Protein AF-U4KRR5-F1 (afdb_monomer)

pLDDT: mean 93.02, std 8.16, range [47.75, 98.75]

Nearest PDB structures (foldseek):
  8r98-assembly1_A  TM=3.534E-01  e=2.362E+00  Subtercola sp.
  8cu6-assembly1_A  TM=3.033E-01  e=6.899E+00  Homo sapiens

Mean predicted aligned error: 4.05 Å

Foldseek 3Di:
DDPLLVLLVLLQLLVVLLVLLVCLQVVLQVQFPPRDLQQFASLQSCAPPGSSNVVSVVSLLSSLVSLLSNLVSLQVVCVPPPQPLLNVLSPLLNVLSVLVSVQCVVQRHHHTPDQPDDPSSVSNVVSVVSSLVSLLVSLVSNLVRCVVPVVSVVLNVLSVLLVVQLVQLVVCCVPPDSSRNSVSVCSNVSSSSVSSSVSSNVSNCVSPVVVVVD

Solvent-accessible surface area (backbone atoms only — not comparable to full-atom values): 10133 Å² total; per-residue (Å²): 131,57,75,53,45,53,47,9,60,48,9,44,29,10,50,53,14,40,52,27,45,49,45,20,55,52,56,10,45,76,46,24,91,89,60,46,64,40,44,40,56,73,66,32,34,48,4,72,68,31,79,10,19,77,65,14,43,55,26,44,52,52,17,39,54,27,37,52,51,16,35,52,41,50,46,63,61,38,69,78,48,86,55,62,43,42,35,50,14,52,45,41,42,34,52,27,51,50,49,47,49,52,39,47,71,77,19,38,32,52,40,63,95,47,58,74,88,46,73,39,12,42,48,29,51,51,44,48,53,52,36,52,51,36,43,53,54,14,33,54,35,27,33,58,28,15,73,78,34,74,91,34,42,67,61,18,54,51,30,52,52,29,52,52,34,30,49,49,9,60,53,36,52,74,76,47,61,66,73,43,28,11,50,29,43,42,40,25,55,49,30,55,46,49,48,48,19,50,55,11,48,51,41,23,41,59,40,41,59,57,55,75,76,107

Organism: Alteracholeplasma palmae (strain ATCC 49389 / J233) (NCBI:txid1318466)

Secondary structure (DSSP, 8-state):
--HHHHHHHHTTHHHHHHHHHHHHHHHHHHTSTT--TTTS-SGGGGSTT-TTHHHHHHHHHHHHHHHHHHHHHHHHHHTT-S-HHHHHHHHHHHHHHHHHHHHHHHS--SBTTB-SSSHHHHHHHHHHHHHHHHHHHHHHHHHHHHHH-GGGHHHHHHHHHHHHHHHHHHHHHHHS-GGGHHHHHHHHHHHHHHHHHHHHHHHHIIIIIHHHT-

Structure (mmCIF, N/CA/C/O backbone):
data_AF-U4KRR5-F1
#
_entry.id   AF-U4KRR5-F1
#
loop_
_atom_site.group_PDB
_atom_site.id
_atom_site.type_symbol
_atom_site.label_atom_id
_atom_site.label_alt_id
_atom_site.label_comp_id
_atom_site.label_asym_id
_atom_site.label_entity_id
_atom_site.label_seq_id
_atom_site.pdbx_PDB_ins_code
_atom_site.Cartn_x
_atom_site.Cartn_y
_atom_site.Cartn_z
_atom_site.occupancy
_atom_site.B_iso_or_equiv
_atom_site.auth_seq_id
_atom_site.auth_comp_id
_atom_site.auth_asym_id
_atom_site.auth_atom_id
_atom_site.pdbx_PDB_model_num
ATOM 1 N N . MET A 1 1 ? -28.072 12.210 4.356 1.00 60.09 1 MET A N 1
ATOM 2 C CA . MET A 1 1 ? -27.242 11.077 4.839 1.00 60.09 1 MET A CA 1
ATOM 3 C C . MET A 1 1 ? -26.509 11.496 6.115 1.00 60.09 1 MET A C 1
ATOM 5 O O . MET A 1 1 ? -25.985 12.600 6.140 1.00 60.09 1 MET A O 1
ATOM 9 N N . THR A 1 2 ? -26.496 10.698 7.193 1.00 81.12 2 THR A N 1
ATOM 10 C CA . THR A 1 2 ? -25.805 11.106 8.439 1.00 81.12 2 THR A CA 1
ATOM 11 C C . THR A 1 2 ? -24.283 11.132 8.241 1.00 81.12 2 THR A C 1
ATOM 13 O O . THR A 1 2 ? -23.743 10.356 7.453 1.00 81.12 2 THR A O 1
ATOM 16 N N . LYS A 1 3 ? -23.561 11.993 8.974 1.00 78.44 3 LYS A N 1
ATOM 17 C CA . LYS A 1 3 ? -22.092 12.146 8.867 1.00 78.44 3 LYS A CA 1
ATOM 18 C C . LYS A 1 3 ? -21.327 10.820 8.993 1.00 78.44 3 LYS A C 1
ATOM 20 O O . LYS A 1 3 ? -20.332 10.615 8.308 1.00 78.44 3 LYS A O 1
ATOM 25 N N . ASN A 1 4 ? -21.806 9.903 9.834 1.00 79.75 4 ASN A N 1
ATOM 26 C CA . ASN A 1 4 ? -21.202 8.576 9.976 1.00 79.75 4 ASN A CA 1
ATOM 27 C C . ASN A 1 4 ? -21.448 7.691 8.748 1.00 79.75 4 ASN A C 1
ATOM 29 O O . ASN A 1 4 ? -20.552 6.944 8.376 1.00 79.75 4 ASN A O 1
ATOM 33 N N . LYS A 1 5 ? -22.611 7.804 8.090 1.00 85.25 5 LYS A N 1
ATOM 34 C CA . LYS A 1 5 ? -22.880 7.065 6.853 1.00 85.25 5 LYS A CA 1
ATOM 35 C C . LYS A 1 5 ? -21.967 7.517 5.708 1.00 85.25 5 LYS A C 1
ATOM 37 O O . LYS A 1 5 ? -21.425 6.678 5.005 1.00 85.25 5 LYS A O 1
ATOM 42 N N . ILE A 1 6 ? -21.708 8.822 5.590 1.00 89.12 6 ILE A N 1
ATOM 43 C CA . ILE A 1 6 ? -20.725 9.363 4.629 1.00 89.12 6 ILE A CA 1
ATOM 44 C C . ILE A 1 6 ? -19.335 8.769 4.874 1.00 89.12 6 ILE A C 1
ATOM 46 O O . ILE A 1 6 ? -18.728 8.247 3.948 1.00 89.12 6 ILE A O 1
ATOM 50 N N . ILE A 1 7 ? -18.865 8.777 6.124 1.00 89.75 7 ILE A N 1
ATOM 51 C CA . ILE A 1 7 ? -17.578 8.167 6.501 1.00 89.75 7 ILE A CA 1
ATOM 52 C C . ILE A 1 7 ? -17.542 6.672 6.150 1.00 89.75 7 ILE A C 1
ATOM 54 O O . ILE A 1 7 ? -16.535 6.193 5.644 1.00 89.75 7 ILE A O 1
ATOM 58 N N . GLY A 1 8 ? -18.636 5.944 6.386 1.00 90.62 8 GLY A N 1
ATOM 59 C CA . GLY A 1 8 ? -18.747 4.531 6.033 1.00 90.62 8 GLY A CA 1
ATOM 60 C C . GLY A 1 8 ? -18.570 4.278 4.537 1.00 90.62 8 GLY A C 1
ATOM 61 O O . GLY A 1 8 ? -17.687 3.519 4.153 1.00 90.62 8 GLY A O 1
ATOM 62 N N . TYR A 1 9 ? -19.371 4.936 3.695 1.00 94.12 9 TYR A N 1
ATOM 63 C CA . TYR A 1 9 ? -19.303 4.758 2.241 1.00 94.12 9 TYR A CA 1
ATOM 64 C C . TYR A 1 9 ? -17.985 5.243 1.639 1.00 94.12 9 TYR A C 1
ATOM 66 O O . TYR A 1 9 ? -17.433 4.564 0.781 1.00 94.12 9 TYR A O 1
ATOM 74 N N . LEU A 1 10 ? -17.437 6.366 2.115 1.00 95.75 10 LEU A N 1
ATOM 75 C CA . LEU A 1 10 ? -16.127 6.832 1.656 1.00 95.75 10 LEU A CA 1
ATOM 76 C C . LEU A 1 10 ? -14.991 5.879 2.056 1.00 95.75 10 LEU A C 1
ATOM 78 O O . LEU A 1 10 ? -13.969 5.859 1.387 1.00 95.75 10 LEU A O 1
ATOM 82 N N . GLY A 1 11 ? -15.164 5.040 3.083 1.00 94.88 11 GLY A N 1
ATOM 83 C CA . GLY A 1 11 ? -14.218 3.960 3.383 1.00 94.88 11 GLY A CA 1
ATOM 84 C C . GLY A 1 11 ? -14.080 2.940 2.243 1.00 94.88 11 GLY A C 1
ATOM 85 O O . GLY A 1 11 ? -13.024 2.330 2.094 1.00 94.88 11 GLY A O 1
ATOM 86 N N . LEU A 1 12 ? -15.097 2.790 1.383 1.00 96.81 12 LEU A N 1
ATOM 87 C CA . LEU A 1 12 ? -15.037 1.893 0.224 1.00 96.81 12 LEU A CA 1
ATOM 88 C C . LEU A 1 12 ? -14.072 2.377 -0.865 1.00 96.81 12 LEU A C 1
ATOM 90 O O . LEU A 1 12 ? -13.731 1.589 -1.745 1.00 96.81 12 LEU A O 1
ATOM 94 N N . THR A 1 13 ? -13.557 3.612 -0.806 1.00 98.25 13 THR A N 1
ATOM 95 C CA . THR A 1 13 ? -12.491 4.018 -1.733 1.00 98.25 13 THR A CA 1
ATOM 96 C C . THR A 1 13 ? -11.234 3.167 -1.563 1.00 98.25 13 THR A C 1
ATOM 98 O O . THR A 1 13 ? -10.519 2.992 -2.538 1.00 98.25 13 THR A O 1
ATOM 101 N N . GLY A 1 14 ? -11.000 2.549 -0.396 1.00 97.94 14 GLY A N 1
ATOM 102 C CA . GLY A 1 14 ? -9.928 1.561 -0.220 1.00 97.94 14 GLY A CA 1
ATOM 103 C C . GLY A 1 14 ? -10.121 0.290 -1.061 1.00 97.94 14 GLY A C 1
ATOM 104 O O . GLY A 1 14 ? -9.154 -0.245 -1.595 1.00 97.94 14 GLY A O 1
ATOM 105 N N . LEU A 1 15 ? -11.367 -0.167 -1.242 1.00 98.12 15 LEU A N 1
ATOM 106 C CA . LEU A 1 15 ? -11.686 -1.288 -2.136 1.00 98.12 15 LEU A CA 1
ATOM 107 C C . LEU A 1 15 ? -11.434 -0.907 -3.597 1.00 98.12 15 LEU A C 1
ATOM 109 O O . LEU A 1 15 ? -10.780 -1.647 -4.327 1.00 98.12 15 LEU A O 1
ATOM 113 N N . PHE A 1 16 ? -11.922 0.261 -4.019 1.00 98.31 16 PHE A N 1
ATOM 114 C CA . PHE A 1 16 ? -11.694 0.731 -5.384 1.00 98.31 16 PHE A CA 1
ATOM 115 C C . PHE A 1 16 ? -10.209 0.992 -5.652 1.00 98.31 16 PHE A C 1
ATOM 117 O O . PHE A 1 16 ? -9.724 0.630 -6.718 1.00 98.31 16 PHE A O 1
ATOM 124 N N . ALA A 1 17 ? -9.461 1.526 -4.682 1.00 98.56 17 ALA A N 1
ATOM 125 C CA . ALA A 1 17 ? -8.016 1.698 -4.792 1.00 98.56 17 ALA A CA 1
ATOM 126 C C . ALA A 1 17 ? -7.321 0.371 -5.132 1.00 98.56 17 ALA A C 1
ATOM 128 O O . ALA A 1 17 ? -6.548 0.319 -6.084 1.00 98.56 17 ALA A O 1
ATOM 129 N N . PHE A 1 18 ? -7.648 -0.716 -4.426 1.00 98.56 18 PHE A N 1
ATOM 130 C CA . PHE A 1 18 ? -7.114 -2.045 -4.737 1.00 98.56 18 PHE A CA 1
ATOM 131 C C . PHE A 1 18 ? -7.445 -2.503 -6.164 1.00 98.56 18 PHE A C 1
ATOM 133 O O . PHE A 1 18 ? -6.560 -3.003 -6.851 1.00 98.56 18 PHE A O 1
ATOM 140 N N . ILE A 1 19 ? -8.681 -2.296 -6.635 1.00 98.69 19 ILE A N 1
ATOM 141 C CA . ILE A 1 19 ? -9.070 -2.642 -8.014 1.00 98.69 19 ILE A CA 1
ATOM 142 C C . ILE A 1 19 ? -8.195 -1.885 -9.020 1.00 98.69 19 ILE A C 1
ATOM 144 O O . ILE A 1 19 ? -7.674 -2.486 -9.953 1.00 98.69 19 ILE A O 1
ATOM 148 N N . PHE A 1 20 ? -7.987 -0.584 -8.815 1.00 98.62 20 PHE A N 1
ATOM 149 C CA . PHE A 1 20 ? -7.138 0.224 -9.691 1.00 98.62 20 PHE A CA 1
ATOM 150 C C . PHE A 1 20 ? -5.656 -0.157 -9.604 1.00 98.62 20 PHE A C 1
ATOM 152 O O . PHE A 1 20 ? -4.968 -0.125 -10.620 1.00 98.62 20 PHE A O 1
ATOM 159 N N . TYR A 1 21 ? -5.170 -0.592 -8.442 1.00 98.50 21 TYR A N 1
ATOM 160 C CA . TYR A 1 21 ? -3.816 -1.129 -8.312 1.00 98.50 21 TYR A CA 1
ATOM 161 C C . TYR A 1 21 ? -3.645 -2.461 -9.060 1.00 98.50 21 TYR A C 1
ATOM 163 O O . TYR A 1 21 ? -2.641 -2.675 -9.733 1.00 98.50 21 TYR A O 1
ATOM 171 N N . LEU A 1 22 ? -4.654 -3.335 -9.008 1.00 98.38 22 LEU A N 1
ATOM 172 C CA . LEU A 1 22 ? -4.670 -4.576 -9.781 1.00 98.38 22 LEU A CA 1
ATOM 173 C C . LEU A 1 22 ? -4.715 -4.296 -11.291 1.00 98.38 22 LEU A C 1
ATOM 175 O O . LEU A 1 22 ? -4.006 -4.942 -12.058 1.00 98.38 22 LEU A O 1
ATOM 179 N N . LEU A 1 23 ? -5.513 -3.312 -11.724 1.00 98.38 23 LEU A N 1
ATOM 180 C CA . LEU A 1 23 ? -5.530 -2.862 -13.119 1.00 98.38 23 LEU A CA 1
ATOM 181 C C . LEU A 1 23 ? -4.174 -2.292 -13.542 1.00 98.38 23 LEU A C 1
ATOM 183 O O . LEU A 1 23 ? -3.723 -2.590 -14.642 1.00 98.38 23 LEU A O 1
ATOM 187 N N . HIS A 1 24 ? -3.507 -1.529 -12.676 1.00 97.69 24 HIS A N 1
ATOM 188 C CA . HIS A 1 24 ? -2.150 -1.051 -12.922 1.00 97.69 24 HIS A CA 1
ATOM 189 C C . HIS A 1 24 ? -1.176 -2.207 -13.201 1.00 97.69 24 HIS A C 1
ATOM 191 O O . HIS A 1 24 ? -0.495 -2.170 -14.223 1.00 97.69 24 HIS A O 1
ATOM 197 N N . ASP A 1 25 ? -1.144 -3.235 -12.350 1.00 98.06 25 ASP A N 1
ATOM 198 C CA . ASP A 1 25 ? -0.238 -4.381 -12.512 1.00 98.06 25 ASP A CA 1
ATOM 199 C C . ASP A 1 25 ? -0.577 -5.203 -13.770 1.00 98.06 25 ASP A C 1
ATOM 201 O O . ASP A 1 25 ? 0.275 -5.447 -14.625 1.00 98.06 25 ASP A O 1
ATOM 205 N N . VAL A 1 26 ? -1.853 -5.571 -13.938 1.00 98.00 26 VAL A N 1
ATOM 206 C CA . VAL A 1 26 ? -2.295 -6.448 -15.032 1.00 98.00 26 VAL A CA 1
ATOM 207 C C . VAL A 1 26 ? -2.281 -5.726 -16.377 1.00 98.00 26 VAL A C 1
ATOM 209 O O . VAL A 1 26 ? -1.647 -6.190 -17.321 1.00 98.00 26 VAL A O 1
ATOM 212 N N . ILE A 1 27 ? -2.971 -4.588 -16.493 1.00 98.06 27 ILE A N 1
ATOM 213 C CA . ILE A 1 27 ? -3.064 -3.857 -17.764 1.00 98.06 27 ILE A CA 1
ATOM 214 C C . ILE A 1 27 ? -1.726 -3.199 -18.100 1.00 98.06 27 ILE A C 1
ATOM 216 O O . ILE A 1 27 ? -1.346 -3.180 -19.270 1.00 98.06 27 ILE A O 1
ATOM 220 N N . GLY A 1 28 ? -0.979 -2.719 -17.100 1.00 97.56 28 GLY A N 1
ATOM 221 C CA . GLY A 1 28 ? 0.385 -2.236 -17.302 1.00 97.56 28 GLY A CA 1
ATOM 222 C C . GLY A 1 28 ? 1.283 -3.330 -17.876 1.00 97.56 28 GLY A C 1
ATOM 223 O O . GLY A 1 28 ? 1.897 -3.118 -18.919 1.00 97.56 28 GLY A O 1
ATOM 224 N N . GLY A 1 29 ? 1.290 -4.522 -17.271 1.00 97.38 29 GLY A N 1
ATOM 225 C CA . GLY A 1 29 ? 2.067 -5.661 -17.765 1.00 97.38 29 GLY A CA 1
ATOM 226 C C . GLY A 1 29 ? 1.690 -6.092 -19.185 1.00 97.38 29 GLY A C 1
ATOM 227 O O . GLY A 1 29 ? 2.573 -6.343 -20.001 1.00 97.38 29 GLY A O 1
ATOM 228 N N . LEU A 1 30 ? 0.395 -6.107 -19.525 1.00 97.56 30 LEU A N 1
ATOM 2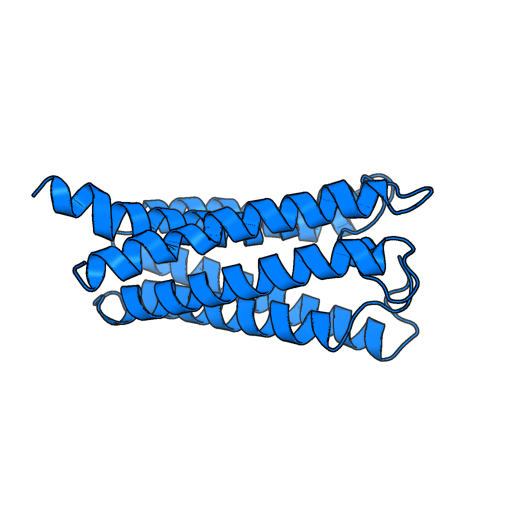29 C CA . LEU A 1 30 ? -0.073 -6.420 -20.885 1.00 97.56 30 LEU A CA 1
ATOM 230 C C . LEU A 1 30 ? 0.390 -5.399 -21.939 1.00 97.56 30 LEU A C 1
ATOM 232 O O . LEU A 1 30 ? 0.509 -5.747 -23.111 1.00 97.56 30 LEU A O 1
ATOM 236 N N . ASN A 1 31 ? 0.663 -4.156 -21.532 1.00 97.38 31 ASN A N 1
ATOM 237 C CA . ASN A 1 31 ? 1.132 -3.077 -22.407 1.00 97.38 31 ASN A CA 1
ATOM 238 C C . ASN A 1 31 ? 2.654 -2.866 -22.344 1.00 97.38 31 ASN A C 1
ATOM 240 O O . ASN A 1 31 ? 3.161 -1.858 -22.834 1.00 97.38 31 ASN A O 1
ATOM 244 N N . TYR A 1 32 ? 3.399 -3.806 -21.761 1.00 97.25 32 TYR A N 1
ATOM 245 C CA . TYR A 1 32 ? 4.857 -3.784 -21.728 1.00 97.25 32 TYR A CA 1
ATOM 246 C C . TYR A 1 32 ? 5.393 -5.019 -22.482 1.00 97.25 32 TYR A C 1
ATOM 248 O O . TYR A 1 32 ? 5.416 -6.126 -21.942 1.00 97.25 32 TYR A O 1
ATOM 256 N N . PRO A 1 33 ? 5.872 -4.855 -23.734 1.00 95.56 33 PRO A N 1
ATOM 257 C CA . PRO A 1 33 ? 6.476 -5.940 -24.505 1.00 95.56 33 PRO A CA 1
ATOM 258 C C . PRO A 1 33 ? 7.622 -6.630 -23.757 1.00 95.56 33 PRO A C 1
ATOM 260 O O . PRO A 1 33 ? 8.535 -5.974 -23.263 1.00 95.56 33 PRO A O 1
ATOM 263 N N . ASN A 1 34 ? 7.594 -7.964 -23.719 1.00 93.44 34 ASN A N 1
ATOM 264 C CA . ASN A 1 34 ? 8.551 -8.808 -22.991 1.00 93.44 34 ASN A CA 1
ATOM 265 C C . ASN A 1 34 ? 8.541 -8.637 -21.462 1.00 93.44 34 ASN A C 1
ATOM 267 O O . ASN A 1 34 ? 9.461 -9.122 -20.798 1.00 93.44 34 ASN A O 1
ATOM 271 N N . TYR A 1 35 ? 7.508 -8.005 -20.896 1.00 95.50 35 TYR A N 1
ATOM 272 C CA . TYR A 1 35 ? 7.375 -7.909 -19.451 1.00 95.50 35 TYR A CA 1
ATOM 273 C C . TYR A 1 35 ? 7.223 -9.287 -18.817 1.00 95.50 35 TYR A C 1
ATOM 275 O O . TYR A 1 35 ? 6.344 -10.076 -19.169 1.00 95.50 35 TYR A O 1
ATOM 283 N N . ASN A 1 36 ? 8.088 -9.580 -17.854 1.00 95.62 36 ASN A N 1
ATOM 284 C CA . ASN A 1 36 ? 8.064 -10.823 -17.109 1.00 95.62 36 ASN A CA 1
ATOM 285 C C . ASN A 1 36 ? 7.717 -10.538 -15.649 1.00 95.62 36 ASN A C 1
ATOM 287 O O . ASN A 1 36 ? 8.599 -10.263 -14.839 1.00 95.62 36 ASN A O 1
ATOM 291 N N . TRP A 1 37 ? 6.436 -10.669 -15.309 1.00 95.06 37 TRP A N 1
ATOM 292 C CA . TRP A 1 37 ? 5.901 -10.416 -13.966 1.00 95.06 37 TRP A CA 1
ATOM 293 C C . TRP A 1 37 ? 6.556 -11.258 -12.855 1.00 95.06 37 TRP A C 1
ATOM 295 O O . TRP A 1 37 ? 6.589 -10.835 -11.703 1.00 95.06 37 TRP A O 1
ATOM 305 N N . LEU A 1 38 ? 7.119 -12.431 -13.178 1.00 95.69 38 LEU A N 1
ATOM 306 C CA . LEU A 1 38 ? 7.870 -13.231 -12.204 1.00 95.69 38 LEU A CA 1
ATOM 307 C C . LEU A 1 38 ? 9.224 -12.599 -11.876 1.00 95.69 38 LEU A C 1
ATOM 309 O O . LEU A 1 38 ? 9.699 -12.735 -10.755 1.00 95.69 38 LEU A O 1
ATOM 313 N N . LYS A 1 39 ? 9.856 -11.920 -12.836 1.00 94.94 39 LYS A N 1
ATOM 314 C CA . LYS A 1 39 ? 11.227 -11.398 -12.717 1.00 94.94 39 LYS A CA 1
ATOM 315 C C . LYS A 1 39 ? 11.286 -9.907 -12.413 1.00 94.94 39 LYS A C 1
ATOM 317 O O . LYS A 1 39 ? 12.209 -9.479 -11.732 1.00 94.94 39 LYS A O 1
ATOM 322 N N . GLN A 1 40 ? 10.344 -9.134 -12.938 1.00 94.69 40 GLN A N 1
ATOM 323 C CA . GLN A 1 40 ? 10.364 -7.674 -12.924 1.00 94.69 40 GLN A CA 1
ATOM 324 C C . GLN A 1 40 ? 9.482 -7.098 -11.822 1.00 94.69 40 GLN A C 1
ATOM 326 O O . GLN A 1 40 ? 8.426 -7.651 -11.493 1.00 94.69 40 GLN A O 1
ATOM 331 N N . ALA A 1 41 ? 9.925 -5.968 -11.273 1.00 93.94 41 ALA A N 1
ATOM 332 C CA . ALA A 1 41 ? 9.192 -5.259 -10.237 1.00 93.94 41 ALA A CA 1
ATOM 333 C C . ALA A 1 41 ? 7.884 -4.692 -10.798 1.00 93.94 41 ALA A C 1
ATOM 335 O O . ALA A 1 41 ? 7.770 -4.421 -11.999 1.00 93.94 41 ALA A O 1
ATOM 336 N N . ILE A 1 42 ? 6.901 -4.457 -9.930 1.00 95.38 42 ILE A N 1
ATOM 337 C CA . ILE A 1 42 ? 5.700 -3.700 -10.320 1.00 95.38 42 ILE A CA 1
ATOM 338 C C . ILE A 1 42 ? 6.081 -2.269 -10.727 1.00 95.38 42 ILE A C 1
ATOM 340 O O . ILE A 1 42 ? 5.565 -1.744 -11.710 1.00 95.38 42 ILE A O 1
ATOM 344 N N . SER A 1 43 ? 7.030 -1.649 -10.018 1.00 93.56 43 SER A N 1
ATOM 345 C CA . SER A 1 43 ? 7.461 -0.264 -10.267 1.00 93.56 43 SER A CA 1
ATOM 346 C C . SER A 1 43 ? 8.063 -0.041 -11.662 1.00 93.56 43 SER A C 1
ATOM 348 O O . SER A 1 43 ? 7.987 1.078 -12.184 1.00 93.56 43 SER A O 1
ATOM 350 N N . ASP A 1 44 ? 8.575 -1.096 -12.308 1.00 95.12 44 ASP A N 1
ATOM 351 C CA . ASP A 1 44 ? 9.084 -1.048 -13.684 1.00 95.12 44 ASP A CA 1
ATOM 352 C C . ASP A 1 44 ? 7.999 -0.601 -14.679 1.00 95.12 44 ASP A C 1
ATOM 354 O O . ASP A 1 44 ? 8.312 0.096 -15.646 1.00 95.12 44 ASP A O 1
ATOM 358 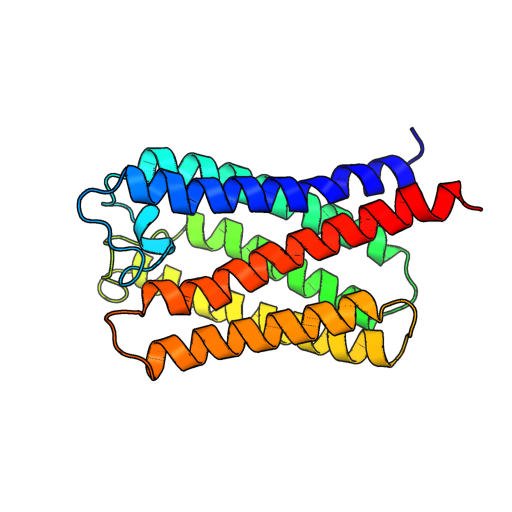N N . LEU A 1 45 ? 6.726 -0.934 -14.418 1.00 96.56 45 LEU A N 1
ATOM 359 C CA . LEU A 1 45 ? 5.579 -0.597 -15.275 1.00 96.56 45 LEU A CA 1
ATOM 360 C C . LEU A 1 45 ? 5.354 0.915 -15.425 1.00 96.56 45 LEU A C 1
ATOM 362 O O . LEU A 1 45 ? 4.753 1.355 -16.406 1.00 96.56 45 LEU A O 1
ATOM 366 N N . THR A 1 46 ? 5.828 1.695 -14.452 1.00 95.31 46 THR A N 1
ATOM 367 C CA . THR A 1 46 ? 5.699 3.164 -14.381 1.00 95.31 46 THR A CA 1
ATOM 368 C C . THR A 1 46 ? 7.023 3.899 -14.588 1.00 95.31 46 THR A C 1
ATOM 370 O O . THR A 1 46 ? 7.074 5.132 -14.493 1.00 95.31 46 THR A O 1
ATOM 373 N N . SER A 1 47 ? 8.103 3.160 -14.871 1.00 94.00 47 SER A N 1
ATOM 374 C CA . SER A 1 47 ? 9.403 3.760 -15.174 1.00 94.00 47 SER A CA 1
ATOM 375 C C . SER A 1 47 ? 9.310 4.686 -16.391 1.00 94.00 47 SER A C 1
ATOM 377 O O . SER A 1 47 ? 8.463 4.514 -17.264 1.00 94.00 47 SER A O 1
ATOM 379 N N . SER A 1 48 ? 10.161 5.710 -16.432 1.00 92.31 48 SER A N 1
ATOM 380 C CA . SER A 1 48 ? 10.083 6.823 -17.388 1.00 92.31 48 SER A CA 1
ATOM 381 C C . SER A 1 48 ? 10.218 6.366 -18.843 1.00 92.31 48 SER A C 1
ATOM 383 O O . SER A 1 48 ? 9.632 6.980 -19.729 1.00 92.31 48 SER A O 1
ATOM 385 N N . SER A 1 49 ? 10.948 5.275 -19.069 1.00 91.00 49 SER A N 1
ATOM 386 C CA . SER A 1 49 ? 11.158 4.633 -20.370 1.00 91.00 49 SER A CA 1
ATOM 387 C C . SER A 1 49 ? 10.208 3.457 -20.648 1.00 91.00 49 SER A C 1
ATOM 389 O O . SER A 1 49 ? 10.293 2.857 -21.720 1.00 91.00 49 SER A O 1
ATOM 391 N N . ALA A 1 50 ? 9.300 3.109 -19.725 1.00 94.06 50 ALA A N 1
ATOM 392 C CA . ALA A 1 50 ? 8.409 1.967 -19.908 1.00 94.06 50 ALA A CA 1
ATOM 393 C C . ALA A 1 50 ? 7.401 2.209 -21.045 1.00 94.06 50 ALA A C 1
ATOM 395 O O . ALA A 1 50 ? 6.691 3.220 -21.026 1.00 94.06 50 ALA A O 1
ATOM 396 N N . PRO A 1 51 ? 7.216 1.246 -21.967 1.00 95.94 51 PRO A N 1
ATOM 397 C CA . PRO A 1 51 ? 6.157 1.313 -22.978 1.00 95.94 51 PRO A CA 1
ATOM 398 C C . PRO A 1 51 ? 4.755 1.402 -22.359 1.00 95.94 51 PRO A C 1
ATOM 400 O O . PRO A 1 51 ? 3.874 2.075 -22.887 1.00 95.94 51 PRO A O 1
ATOM 403 N N . SER A 1 52 ? 4.568 0.776 -21.193 1.00 96.94 52 SER A N 1
ATOM 404 C CA . SER A 1 52 ? 3.320 0.794 -20.432 1.00 96.94 52 SER A CA 1
ATOM 405 C C . SER A 1 52 ? 3.075 2.086 -19.659 1.00 96.94 52 SER A C 1
ATOM 407 O O . SER A 1 52 ? 2.005 2.220 -19.070 1.00 96.94 52 SER A O 1
ATOM 409 N N . LYS A 1 53 ? 4.030 3.027 -19.611 1.00 95.25 53 LYS A N 1
ATOM 410 C CA . LYS A 1 53 ? 3.985 4.160 -18.677 1.00 95.25 53 LYS A CA 1
ATOM 411 C C . LYS A 1 53 ? 2.677 4.942 -18.754 1.00 95.25 53 LYS A C 1
ATOM 413 O O . LYS A 1 53 ? 2.038 5.164 -17.732 1.00 95.25 53 LYS A O 1
ATOM 418 N N . SER A 1 54 ? 2.268 5.337 -19.958 1.00 95.75 54 SER A N 1
ATOM 419 C CA . SER A 1 54 ? 1.092 6.190 -20.161 1.00 95.75 54 SER A CA 1
ATOM 420 C C . SER A 1 54 ? -0.195 5.558 -19.627 1.00 95.75 54 SER A C 1
ATOM 422 O O . SER A 1 54 ? -1.008 6.254 -19.025 1.00 95.75 54 SER A O 1
ATOM 424 N N . ILE A 1 55 ? -0.370 4.244 -19.801 1.00 97.12 55 ILE A N 1
ATOM 425 C CA . ILE A 1 55 ? -1.553 3.525 -19.318 1.00 97.12 55 ILE A CA 1
ATOM 426 C C . ILE A 1 55 ? -1.425 3.137 -17.838 1.00 97.12 55 ILE A C 1
ATOM 428 O O . ILE A 1 55 ? -2.387 3.255 -17.080 1.00 97.12 55 ILE A O 1
ATOM 432 N N . ALA A 1 56 ? -0.234 2.725 -17.401 1.00 96.94 56 ALA A N 1
ATOM 433 C CA . ALA A 1 56 ? 0.037 2.322 -16.027 1.00 96.94 56 ALA A CA 1
ATOM 434 C C . ALA A 1 56 ? -0.085 3.505 -15.052 1.00 96.94 56 ALA A C 1
ATOM 436 O O . ALA A 1 56 ? -0.690 3.349 -13.990 1.00 96.94 56 ALA A O 1
ATOM 437 N N . ASP A 1 57 ? 0.412 4.688 -15.433 1.00 96.38 57 ASP A N 1
ATOM 438 C CA . ASP A 1 57 ? 0.330 5.912 -14.629 1.00 96.38 57 ASP A CA 1
ATOM 439 C C . ASP A 1 57 ? -1.129 6.317 -14.365 1.00 96.38 57 ASP A C 1
ATOM 441 O O . ASP A 1 57 ? -1.457 6.698 -13.244 1.00 96.38 57 ASP A O 1
ATOM 445 N N . ILE A 1 58 ? -2.034 6.184 -15.347 1.00 97.50 58 ILE A N 1
ATOM 446 C CA . ILE A 1 58 ? -3.462 6.510 -15.169 1.00 97.50 58 ILE A CA 1
ATOM 447 C C . ILE A 1 58 ? -4.050 5.705 -14.007 1.00 97.50 58 ILE A C 1
ATOM 449 O O . ILE A 1 58 ? -4.684 6.263 -13.107 1.00 97.50 58 ILE A O 1
ATOM 453 N N . TYR A 1 59 ? -3.815 4.393 -13.998 1.00 98.12 59 TYR A N 1
ATOM 454 C CA . TYR A 1 59 ? -4.329 3.520 -12.948 1.00 98.12 59 TYR A CA 1
ATOM 455 C C . TYR A 1 59 ? -3.670 3.795 -11.590 1.00 98.12 59 TYR A C 1
ATOM 457 O O . TYR A 1 59 ? -4.377 3.834 -10.582 1.00 98.12 59 TYR A O 1
ATOM 465 N N . VAL A 1 60 ? -2.358 4.065 -11.552 1.00 96.81 60 VAL A N 1
ATOM 466 C CA . VAL A 1 60 ? -1.638 4.422 -10.313 1.00 96.81 60 VAL A CA 1
ATOM 467 C C . VAL A 1 60 ? -2.112 5.749 -9.734 1.00 96.81 60 VAL A C 1
ATOM 469 O O . VAL A 1 60 ? -2.284 5.850 -8.520 1.00 96.81 60 VAL A O 1
ATOM 472 N N . ILE A 1 61 ? -2.371 6.757 -10.567 1.00 97.88 61 ILE A N 1
ATOM 473 C CA . ILE A 1 61 ? -2.888 8.057 -10.123 1.00 97.88 61 ILE A CA 1
ATOM 474 C C . ILE A 1 61 ? -4.269 7.883 -9.487 1.00 97.88 61 ILE A C 1
ATOM 476 O O . ILE A 1 61 ? -4.509 8.382 -8.384 1.00 97.88 61 ILE A O 1
ATOM 480 N N . ILE A 1 62 ? -5.167 7.132 -10.135 1.00 98.38 62 ILE A N 1
ATOM 481 C CA . ILE A 1 62 ? -6.508 6.869 -9.595 1.00 98.38 62 ILE A CA 1
ATOM 482 C C . ILE A 1 62 ? -6.412 6.073 -8.285 1.00 98.38 62 ILE A C 1
ATOM 484 O O . ILE A 1 62 ? -7.035 6.455 -7.290 1.00 98.38 62 ILE A O 1
ATOM 488 N N . TYR A 1 63 ? -5.591 5.018 -8.247 1.00 98.44 63 TYR A N 1
ATOM 489 C CA . TYR A 1 63 ? -5.277 4.271 -7.025 1.00 98.44 63 TYR A CA 1
ATOM 490 C C . TYR A 1 63 ? -4.793 5.199 -5.900 1.00 98.44 63 TYR A C 1
ATOM 492 O O . TYR A 1 63 ? -5.293 5.115 -4.774 1.00 98.44 63 TYR A O 1
ATOM 500 N N . GLY A 1 64 ? -3.858 6.103 -6.199 1.00 98.31 64 GLY A N 1
ATOM 501 C CA . GLY A 1 64 ? -3.284 7.035 -5.236 1.00 98.31 64 GLY A CA 1
ATOM 502 C C . GLY A 1 64 ? -4.336 7.975 -4.654 1.00 98.31 64 GLY A C 1
ATOM 503 O O . GLY A 1 64 ? -4.462 8.075 -3.435 1.00 98.31 64 GLY A O 1
ATOM 504 N N . ILE A 1 65 ? -5.162 8.596 -5.501 1.00 98.56 65 ILE A N 1
ATOM 505 C CA . ILE A 1 65 ? -6.249 9.487 -5.060 1.00 98.56 65 ILE A CA 1
ATOM 506 C C . ILE A 1 65 ? -7.231 8.738 -4.147 1.00 98.56 65 ILE A C 1
ATOM 508 O O . ILE A 1 65 ? -7.545 9.205 -3.050 1.00 98.56 65 ILE A O 1
ATOM 512 N N . LEU A 1 66 ? -7.690 7.555 -4.564 1.00 98.62 66 LEU A N 1
ATOM 513 C CA . LEU A 1 66 ? -8.637 6.742 -3.794 1.00 98.62 66 LEU A CA 1
ATOM 514 C C . LEU A 1 66 ? -8.056 6.287 -2.447 1.00 98.62 66 LEU A C 1
ATOM 516 O O . LEU A 1 66 ? -8.762 6.307 -1.429 1.00 98.62 66 LEU A O 1
ATOM 520 N N . THR A 1 67 ? -6.767 5.939 -2.432 1.00 98.62 67 THR A N 1
ATOM 521 C CA . THR A 1 67 ? -6.001 5.596 -1.228 1.00 98.62 67 THR A CA 1
ATOM 522 C C . THR A 1 67 ? -5.945 6.772 -0.261 1.00 98.62 67 THR A C 1
ATOM 524 O O . THR A 1 67 ? -6.283 6.610 0.911 1.00 98.62 67 THR A O 1
ATOM 527 N N . LEU A 1 68 ? -5.608 7.977 -0.734 1.00 98.56 68 LEU A N 1
ATOM 528 C CA . LEU A 1 68 ? -5.540 9.168 0.119 1.00 98.56 68 LEU A CA 1
ATOM 529 C C . LEU A 1 68 ? -6.909 9.566 0.680 1.00 98.56 68 LEU A C 1
ATOM 531 O O . LEU A 1 68 ? -6.998 9.930 1.855 1.00 98.56 68 LEU A O 1
ATOM 535 N N . ILE A 1 69 ? -7.983 9.431 -0.106 1.00 98.44 69 ILE A N 1
ATOM 536 C CA . ILE A 1 69 ? -9.352 9.623 0.393 1.00 98.44 69 ILE A CA 1
ATOM 537 C C . ILE A 1 69 ? -9.651 8.611 1.509 1.00 98.44 69 ILE A C 1
ATOM 539 O O . ILE A 1 69 ? -10.127 9.002 2.577 1.00 98.44 69 ILE A O 1
ATOM 543 N N . CYS A 1 70 ? -9.309 7.332 1.311 1.00 98.38 70 CYS A N 1
ATOM 544 C CA . CYS A 1 70 ? -9.509 6.291 2.321 1.00 98.38 70 CYS A CA 1
ATOM 545 C C . CYS A 1 70 ? -8.723 6.603 3.606 1.00 98.38 70 CYS A C 1
ATOM 547 O O . CYS A 1 70 ? -9.276 6.546 4.706 1.00 98.38 70 CYS A O 1
ATOM 549 N N . CYS A 1 71 ? -7.452 6.994 3.485 1.00 98.44 71 CYS A N 1
ATOM 550 C CA . CYS A 1 71 ? -6.595 7.398 4.601 1.00 98.44 71 CYS A CA 1
ATOM 551 C C . CYS A 1 71 ? -7.147 8.615 5.359 1.00 98.44 71 CYS A C 1
ATOM 553 O O . CYS A 1 71 ? -7.174 8.624 6.591 1.00 98.44 71 CYS A O 1
ATOM 555 N N . LEU A 1 72 ? -7.655 9.629 4.655 1.00 97.94 72 LEU A N 1
ATOM 556 C CA . LEU A 1 72 ? -8.281 10.788 5.291 1.00 97.94 72 LEU A CA 1
ATOM 557 C C . LEU A 1 72 ? -9.518 10.378 6.102 1.00 97.94 72 LEU A C 1
ATOM 559 O O . LEU A 1 72 ? -9.686 10.791 7.253 1.00 97.94 72 LEU A O 1
ATOM 563 N N . VAL A 1 73 ? -10.369 9.529 5.528 1.00 96.06 73 VAL A N 1
ATOM 564 C CA . VAL A 1 73 ? -11.573 9.001 6.185 1.00 96.06 73 VAL A CA 1
ATOM 565 C C . VAL A 1 73 ? -11.206 8.163 7.411 1.00 96.06 73 VAL A C 1
ATOM 567 O O . VAL A 1 73 ? -11.817 8.330 8.472 1.00 96.06 73 VAL A O 1
ATOM 570 N N . LEU A 1 74 ? -10.171 7.327 7.302 1.00 96.31 74 LEU A N 1
ATOM 571 C CA . LEU A 1 74 ? -9.581 6.574 8.409 1.00 96.31 74 LEU A CA 1
ATOM 572 C C . LEU A 1 74 ? -9.166 7.499 9.553 1.00 96.31 74 LEU A C 1
ATOM 574 O O . LEU A 1 74 ? -9.602 7.312 10.693 1.00 96.31 74 LEU A O 1
ATOM 578 N N . CYS A 1 75 ? -8.409 8.552 9.247 1.00 96.88 75 CYS A N 1
ATOM 579 C CA . CYS A 1 75 ? -8.001 9.546 10.230 1.00 96.88 75 CYS A CA 1
ATOM 580 C C . CYS A 1 75 ? -9.204 10.209 10.919 1.00 96.88 75 CYS A C 1
ATOM 582 O O . CYS A 1 75 ? -9.247 10.303 12.148 1.00 96.88 75 CYS A O 1
ATOM 584 N N . LEU A 1 76 ? -10.222 10.620 10.156 1.00 94.94 76 LEU A N 1
ATOM 585 C CA . LEU A 1 76 ? -11.433 11.248 10.698 1.00 94.94 76 LEU A CA 1
ATOM 586 C C . LEU A 1 76 ? -12.248 10.304 11.593 1.00 94.94 76 LEU A C 1
ATOM 588 O O . LEU A 1 76 ? -12.795 10.742 12.612 1.00 94.94 76 LEU A O 1
ATOM 592 N N . TYR A 1 77 ? -12.329 9.022 11.235 1.00 93.38 77 TYR A N 1
ATOM 593 C CA . TYR A 1 77 ? -13.028 8.011 12.023 1.00 93.38 77 TYR A CA 1
ATOM 594 C C . TYR A 1 77 ? -12.310 7.734 13.351 1.00 93.38 77 TYR A C 1
ATOM 596 O O . TYR A 1 77 ? -12.940 7.760 14.415 1.00 93.38 77 TYR A O 1
ATOM 604 N N . PHE A 1 78 ? -10.991 7.521 13.310 1.00 92.94 78 PHE A N 1
ATOM 605 C CA . PHE A 1 78 ? -10.190 7.208 14.496 1.00 92.94 78 PHE A CA 1
ATOM 606 C C . PHE A 1 78 ? -9.914 8.419 15.393 1.00 92.94 78 PHE A C 1
ATOM 608 O O . PHE A 1 78 ? -9.727 8.237 16.596 1.00 92.94 78 PHE A O 1
ATOM 615 N N . LYS A 1 79 ? -10.003 9.657 14.879 1.00 92.56 79 LYS A N 1
ATOM 616 C CA . LYS A 1 79 ? -9.904 10.888 15.688 1.00 92.56 79 LYS A CA 1
ATOM 617 C C . LYS A 1 79 ? -10.859 10.893 16.886 1.00 92.56 79 LYS A C 1
ATOM 619 O O . LYS A 1 79 ? -10.513 11.420 17.938 1.00 92.56 79 LYS A O 1
ATOM 624 N N . LYS A 1 80 ? -12.044 10.291 16.734 1.00 86.25 80 LYS A N 1
ATOM 625 C CA . LYS A 1 80 ? -13.094 10.224 17.766 1.00 86.25 80 LYS A CA 1
ATOM 626 C C . LYS A 1 80 ? -12.970 9.024 18.711 1.00 86.25 80 LYS A C 1
ATOM 628 O O . LYS A 1 80 ? -13.839 8.833 19.556 1.00 86.25 80 LYS A O 1
ATOM 633 N N . LYS A 1 81 ? -11.964 8.164 18.532 1.00 88.25 81 LYS A N 1
ATOM 634 C CA . LYS A 1 81 ? -11.776 6.955 19.341 1.00 88.25 81 LYS A CA 1
ATOM 635 C C . LYS A 1 81 ? -10.778 7.224 20.470 1.00 88.25 81 LYS A C 1
ATOM 637 O O . LYS A 1 81 ? -9.773 7.908 20.278 1.00 88.25 81 LYS A O 1
ATOM 642 N N . ASN A 1 82 ? -11.049 6.643 21.639 1.00 86.06 82 ASN A N 1
ATOM 643 C CA . ASN A 1 82 ? -10.225 6.825 22.841 1.00 86.06 82 ASN A CA 1
ATOM 644 C C . ASN A 1 82 ? -8.911 6.028 22.803 1.00 86.06 82 ASN A C 1
ATOM 646 O O . ASN A 1 82 ? -7.991 6.320 23.563 1.00 86.06 82 ASN A O 1
ATOM 650 N N . ASP A 1 83 ? -8.798 5.049 21.904 1.00 88.81 83 ASP A N 1
ATOM 651 C CA . ASP A 1 83 ? -7.605 4.217 21.783 1.00 88.81 83 ASP A CA 1
ATOM 652 C C . ASP A 1 83 ? -6.455 4.979 21.114 1.00 88.81 83 ASP A C 1
ATOM 654 O O . ASP A 1 83 ? -6.447 5.205 19.901 1.00 88.81 83 ASP A O 1
ATOM 658 N N . LYS A 1 84 ? -5.498 5.431 21.932 1.00 93.06 84 LYS A N 1
ATOM 659 C CA . LYS A 1 84 ? -4.377 6.258 21.470 1.00 93.06 84 LYS A CA 1
ATOM 660 C C . LYS A 1 84 ? -3.456 5.495 20.518 1.00 93.06 84 LYS A C 1
ATOM 662 O O . LYS A 1 84 ? -3.041 6.079 19.524 1.00 93.06 84 LYS A O 1
ATOM 667 N N . LEU A 1 85 ? -3.158 4.226 20.797 1.00 95.06 85 LEU A N 1
ATOM 668 C CA . LEU A 1 85 ? -2.207 3.450 19.999 1.00 95.06 85 LEU A CA 1
ATOM 669 C C . LEU A 1 85 ? -2.783 3.102 18.633 1.00 95.06 85 LEU A C 1
ATOM 671 O O . LEU A 1 85 ? -2.141 3.390 17.629 1.00 95.06 85 LEU A O 1
ATOM 675 N N . THR A 1 86 ? -4.016 2.590 18.566 1.00 94.44 86 THR A N 1
ATOM 676 C CA . THR A 1 86 ? -4.653 2.308 17.274 1.00 94.44 86 THR A CA 1
ATOM 677 C C . THR A 1 86 ? -4.765 3.576 16.427 1.00 94.44 86 THR A C 1
ATOM 679 O O . THR A 1 86 ? -4.475 3.553 15.234 1.00 94.44 86 THR A O 1
ATOM 682 N N . LYS A 1 87 ? -5.110 4.712 17.045 1.00 95.62 87 LYS A N 1
ATOM 683 C CA . LYS A 1 87 ? -5.160 6.008 16.357 1.00 95.62 87 LYS A CA 1
ATOM 684 C C . LYS A 1 87 ? -3.796 6.428 15.799 1.00 95.62 87 LYS A C 1
ATOM 686 O O . LYS A 1 87 ? -3.725 6.813 14.638 1.00 95.62 87 LYS A O 1
ATOM 691 N N . ILE A 1 88 ? -2.729 6.335 16.596 1.00 97.81 88 ILE A N 1
ATOM 692 C CA . ILE A 1 88 ? -1.364 6.655 16.149 1.00 97.81 88 ILE A CA 1
ATOM 693 C C . ILE A 1 88 ? -0.953 5.738 14.994 1.00 97.81 88 ILE A C 1
ATOM 695 O O . ILE A 1 88 ? -0.483 6.233 13.976 1.00 97.81 88 ILE A O 1
ATOM 699 N N . GLY A 1 89 ? -1.195 4.430 15.104 1.00 98.06 89 GLY A N 1
ATOM 700 C CA . GLY A 1 89 ? -0.881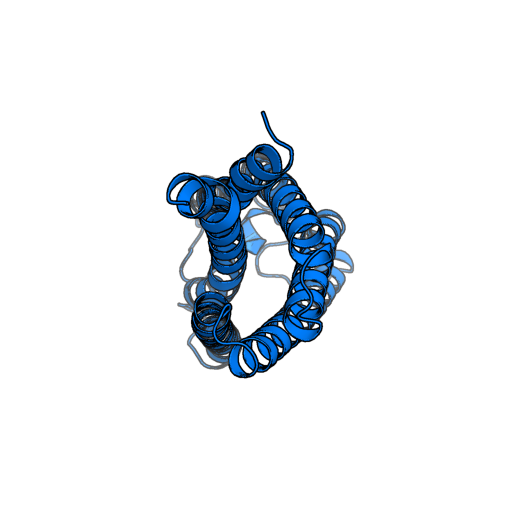 3.475 14.042 1.00 98.06 89 GLY A CA 1
ATOM 701 C C . GLY A 1 89 ? -1.567 3.823 12.717 1.00 98.06 89 GLY A C 1
ATOM 702 O O . GLY A 1 89 ? -0.900 3.887 11.686 1.00 98.06 89 GLY A O 1
ATOM 703 N N . VAL A 1 90 ? -2.864 4.154 12.745 1.00 97.94 90 VAL A N 1
ATOM 704 C CA . VAL A 1 90 ? -3.620 4.598 11.555 1.00 97.94 90 VAL A CA 1
ATOM 705 C C . VAL A 1 90 ? -3.078 5.912 10.984 1.00 97.94 90 VAL A C 1
ATOM 707 O O . VAL A 1 90 ? -3.025 6.081 9.765 1.00 97.94 90 VAL A O 1
ATOM 710 N N . TYR A 1 91 ? -2.663 6.852 11.834 1.00 98.56 91 TYR A N 1
ATOM 711 C CA . TYR A 1 91 ? -2.092 8.119 11.374 1.00 98.56 91 TYR A CA 1
ATOM 712 C C . TYR A 1 91 ? -0.737 7.909 10.695 1.00 98.56 91 TYR A C 1
ATOM 714 O O . TYR A 1 91 ? -0.524 8.448 9.613 1.00 98.56 91 TYR A O 1
ATOM 722 N N . ILE A 1 92 ? 0.137 7.075 11.268 1.00 98.75 92 ILE A N 1
ATOM 723 C CA . ILE A 1 92 ? 1.417 6.706 10.646 1.00 98.75 92 ILE A CA 1
ATOM 724 C C . ILE A 1 92 ? 1.164 6.006 9.305 1.00 98.75 92 ILE A C 1
ATOM 726 O O . ILE A 1 92 ? 1.794 6.368 8.316 1.00 98.75 92 ILE A O 1
ATOM 730 N N . TRP A 1 93 ? 0.190 5.088 9.233 1.00 98.62 93 TRP A N 1
ATOM 731 C CA . TRP A 1 93 ? -0.205 4.436 7.975 1.00 98.62 93 TRP A CA 1
ATOM 732 C C . TRP A 1 93 ? -0.639 5.447 6.908 1.00 98.62 93 TRP A C 1
ATOM 734 O O . TRP A 1 93 ? -0.305 5.328 5.731 1.00 98.62 93 TRP A O 1
ATOM 744 N N . SER A 1 94 ? -1.391 6.465 7.323 1.00 98.62 94 SER A N 1
ATOM 745 C CA . SER A 1 94 ? -1.913 7.496 6.426 1.00 98.62 94 SER A CA 1
ATOM 746 C C . SER A 1 94 ? -0.812 8.434 5.929 1.00 98.62 94 SER A C 1
ATOM 748 O O . SER A 1 94 ? -0.781 8.761 4.747 1.00 98.62 94 SER A O 1
ATOM 750 N N . VAL A 1 95 ? 0.120 8.824 6.803 1.00 98.69 95 VAL A N 1
ATOM 751 C CA . VAL A 1 95 ? 1.308 9.609 6.426 1.00 98.69 95 VAL A CA 1
ATOM 752 C C . VAL A 1 95 ? 2.218 8.806 5.499 1.00 98.69 95 VAL A C 1
ATOM 754 O O . VAL A 1 95 ? 2.689 9.340 4.501 1.00 98.69 95 VAL A O 1
ATOM 757 N N . MET A 1 96 ? 2.413 7.515 5.775 1.00 98.56 96 MET A N 1
ATOM 758 C CA . MET A 1 96 ? 3.147 6.611 4.892 1.00 98.56 96 MET A CA 1
ATOM 759 C C . MET A 1 96 ? 2.533 6.586 3.488 1.00 98.56 96 MET A C 1
ATOM 761 O O . MET A 1 96 ? 3.257 6.768 2.515 1.00 98.56 96 MET A O 1
ATOM 765 N N . ASN A 1 97 ? 1.208 6.443 3.368 1.00 98.62 97 ASN A N 1
ATOM 766 C CA . ASN A 1 97 ? 0.541 6.449 2.062 1.00 98.62 97 ASN A CA 1
ATOM 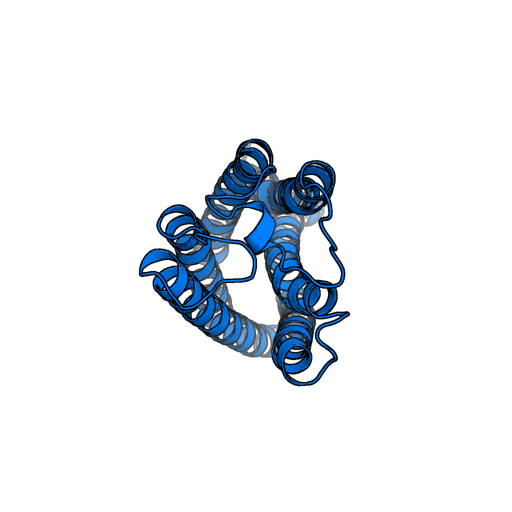767 C C . ASN A 1 97 ? 0.614 7.813 1.361 1.00 98.62 97 ASN A C 1
ATOM 769 O O . ASN A 1 97 ? 0.712 7.865 0.138 1.00 98.62 97 ASN A O 1
ATOM 773 N N . LEU A 1 98 ? 0.616 8.917 2.112 1.00 98.56 98 LEU A N 1
ATOM 774 C CA . LEU A 1 98 ? 0.864 10.246 1.552 1.00 98.56 98 LEU A CA 1
ATOM 775 C C . LEU A 1 98 ? 2.268 10.345 0.942 1.00 98.56 98 LEU A C 1
ATOM 777 O O . LEU A 1 98 ? 2.411 10.804 -0.189 1.00 98.56 98 LEU A O 1
ATOM 781 N N . ILE A 1 99 ? 3.286 9.871 1.666 1.00 98.38 99 ILE A N 1
ATOM 782 C CA . ILE A 1 99 ? 4.674 9.828 1.188 1.00 98.38 99 ILE A CA 1
ATOM 783 C C . ILE A 1 99 ? 4.807 8.891 -0.014 1.00 98.38 99 ILE A C 1
ATOM 785 O O . ILE A 1 99 ? 5.468 9.256 -0.975 1.00 98.38 99 ILE A O 1
ATOM 789 N N . ASN A 1 100 ? 4.156 7.728 0.012 1.00 96.69 100 ASN A N 1
ATOM 790 C CA . ASN A 1 100 ? 4.100 6.775 -1.098 1.00 96.69 100 ASN A CA 1
ATOM 791 C C . ASN A 1 100 ? 3.574 7.449 -2.379 1.00 96.69 100 ASN A C 1
ATOM 793 O O . ASN A 1 100 ? 4.270 7.499 -3.392 1.00 96.69 100 ASN A O 1
ATOM 797 N N . VAL A 1 101 ? 2.377 8.043 -2.307 1.00 97.56 101 VAL A N 1
ATOM 798 C CA . VAL A 1 101 ? 1.733 8.673 -3.468 1.00 97.56 101 VAL A CA 1
ATOM 799 C C . VAL A 1 101 ? 2.546 9.859 -3.978 1.00 97.56 101 VAL A C 1
ATOM 801 O O . VAL A 1 101 ? 2.789 9.952 -5.175 1.00 97.56 101 VAL A O 1
ATOM 804 N N . ILE A 1 102 ? 3.003 10.761 -3.108 1.00 97.44 102 ILE A N 1
ATOM 805 C CA . ILE A 1 102 ? 3.770 11.935 -3.550 1.00 97.44 102 ILE A CA 1
ATOM 806 C C . ILE A 1 102 ? 5.160 11.520 -4.047 1.00 97.44 102 ILE A C 1
ATOM 808 O O . ILE A 1 102 ? 5.584 11.923 -5.127 1.00 97.44 102 ILE A O 1
ATOM 812 N N . GLY A 1 103 ? 5.867 10.701 -3.272 1.00 96.81 103 GLY A N 1
ATOM 813 C CA . GLY A 1 103 ? 7.262 10.347 -3.500 1.00 96.81 103 GLY A CA 1
ATOM 814 C C . GLY A 1 103 ? 7.481 9.617 -4.818 1.00 96.81 103 GLY A C 1
ATOM 815 O O . GLY A 1 103 ? 8.330 10.039 -5.598 1.00 96.81 103 GLY A O 1
ATOM 816 N N . TYR A 1 104 ? 6.694 8.581 -5.120 1.00 94.94 104 TYR A N 1
ATOM 817 C CA . TYR A 1 104 ? 6.873 7.841 -6.374 1.00 94.94 104 TYR A CA 1
ATOM 818 C C . TYR A 1 104 ? 6.437 8.625 -7.616 1.00 94.94 104 TYR A C 1
ATOM 820 O O . TYR A 1 104 ? 6.996 8.403 -8.686 1.00 94.94 104 TYR A O 1
ATOM 828 N N . ASN A 1 105 ? 5.503 9.574 -7.485 1.00 93.69 105 ASN A N 1
ATOM 829 C CA . ASN A 1 105 ? 5.141 10.466 -8.592 1.00 93.69 105 ASN A CA 1
ATOM 830 C C . ASN A 1 105 ? 6.217 11.534 -8.853 1.00 93.69 105 ASN A C 1
ATOM 832 O O . ASN A 1 105 ? 6.458 11.889 -10.004 1.00 93.69 105 ASN A O 1
ATOM 836 N N . LEU A 1 106 ? 6.884 12.038 -7.808 1.00 94.69 106 LEU A N 1
ATOM 837 C CA . LEU A 1 106 ? 8.002 12.980 -7.957 1.00 94.69 106 LEU A CA 1
ATOM 838 C C . LEU A 1 106 ? 9.277 12.296 -8.468 1.00 94.69 106 LEU A C 1
ATOM 840 O O . LEU A 1 106 ? 10.038 12.889 -9.235 1.00 94.69 106 LEU A O 1
ATOM 844 N N . PHE A 1 107 ? 9.499 11.050 -8.052 1.00 94.75 107 PHE A N 1
ATOM 845 C CA . PHE A 1 107 ? 10.698 10.275 -8.356 1.00 94.75 107 PHE A CA 1
ATOM 846 C C . PHE A 1 107 ? 10.326 8.923 -8.987 1.00 94.75 107 PHE A C 1
ATOM 848 O O . PHE A 1 107 ? 10.516 7.873 -8.364 1.00 94.75 107 PHE A O 1
ATOM 855 N N . PRO A 1 108 ? 9.772 8.911 -10.216 1.00 92.69 108 PRO A N 1
ATOM 856 C CA . PRO A 1 108 ? 9.586 7.667 -10.951 1.00 92.69 108 PRO A CA 1
ATOM 857 C C . PRO A 1 108 ? 10.953 7.071 -11.302 1.00 92.69 108 PRO A C 1
ATOM 859 O O . PRO A 1 108 ? 11.916 7.811 -11.524 1.00 92.69 108 PRO A O 1
ATOM 862 N N . LEU A 1 109 ? 11.032 5.741 -11.398 1.00 91.75 109 LEU A N 1
ATOM 863 C CA . LEU A 1 109 ? 12.222 5.076 -11.935 1.00 91.75 109 LEU A CA 1
ATOM 864 C C . LEU A 1 109 ? 12.524 5.604 -13.340 1.00 91.75 109 LEU A C 1
ATOM 866 O O . LEU A 1 109 ? 11.614 5.928 -14.106 1.00 91.75 109 LEU A O 1
ATOM 870 N N . GLU A 1 110 ? 13.798 5.710 -13.686 1.00 88.62 110 GLU A N 1
ATOM 871 C CA . GLU A 1 110 ? 14.192 6.171 -15.019 1.00 88.62 110 GLU A CA 1
ATOM 872 C C . GLU A 1 110 ? 14.123 5.038 -16.046 1.00 88.62 110 GLU A C 1
ATOM 874 O O . GLU A 1 110 ? 13.458 5.159 -17.078 1.00 88.62 110 GLU A O 1
ATOM 879 N N . GLU A 1 111 ? 14.710 3.897 -15.700 1.00 87.19 111 GLU A N 1
ATOM 880 C CA . GLU A 1 111 ? 14.708 2.678 -16.499 1.00 87.19 111 GLU A CA 1
ATOM 881 C C . GLU A 1 111 ? 14.331 1.472 -15.643 1.00 87.19 111 GLU A C 1
ATOM 883 O O . GLU A 1 111 ? 14.685 1.384 -14.463 1.00 87.19 111 GLU A O 1
ATOM 888 N N . ALA A 1 112 ? 13.608 0.535 -16.255 1.00 83.38 112 ALA A N 1
ATOM 889 C CA . ALA A 1 112 ? 13.221 -0.713 -15.614 1.00 83.38 112 ALA A CA 1
ATOM 890 C C . ALA A 1 112 ? 14.459 -1.518 -15.187 1.00 83.38 112 ALA A C 1
ATOM 892 O O . ALA A 1 112 ? 15.412 -1.671 -15.951 1.00 83.38 112 ALA A O 1
ATOM 893 N N . GLY A 1 113 ? 14.451 -2.036 -13.960 1.00 76.00 113 GLY A N 1
ATOM 894 C CA . GLY A 1 113 ? 15.578 -2.785 -13.395 1.00 76.00 113 GLY A CA 1
ATOM 895 C C . GLY A 1 113 ? 16.858 -1.973 -13.130 1.00 76.00 113 GLY A C 1
ATOM 896 O O . GLY A 1 113 ? 17.814 -2.538 -12.597 1.00 76.00 113 GLY A O 1
ATOM 897 N N . ASN A 1 114 ? 16.893 -0.671 -13.444 1.00 71.38 114 ASN A N 1
ATOM 898 C CA . ASN A 1 114 ? 18.046 0.196 -13.207 1.00 71.38 114 ASN A CA 1
ATOM 899 C C . ASN A 1 114 ? 17.774 1.171 -12.050 1.00 71.38 114 ASN A C 1
ATOM 901 O O . ASN A 1 114 ? 17.215 2.263 -12.202 1.00 71.38 114 ASN A O 1
ATOM 905 N N . THR A 1 115 ? 18.163 0.750 -10.851 1.00 63.50 115 THR A N 1
ATOM 906 C CA . THR A 1 115 ? 17.745 1.409 -9.610 1.00 63.50 115 THR A CA 1
ATOM 907 C C . THR A 1 115 ? 18.763 2.395 -9.034 1.00 63.50 115 THR A C 1
ATOM 909 O O . THR A 1 115 ? 18.447 3.056 -8.051 1.00 63.50 115 THR A O 1
ATOM 912 N N . SER A 1 116 ? 19.968 2.522 -9.606 1.00 62.91 116 SER A N 1
ATOM 913 C CA . SER A 1 116 ? 21.092 3.125 -8.859 1.00 62.91 116 SER A CA 1
ATOM 914 C C . SER A 1 116 ? 21.973 4.107 -9.634 1.00 62.91 116 SER A C 1
ATOM 916 O O . SER A 1 116 ? 22.908 4.648 -9.051 1.00 62.91 116 SER A O 1
ATOM 918 N N . THR A 1 117 ? 21.726 4.350 -10.924 1.00 73.38 117 THR A N 1
ATOM 919 C CA . THR A 1 117 ? 22.613 5.206 -11.739 1.00 73.38 117 THR A CA 1
ATOM 920 C C . THR A 1 117 ? 22.164 6.660 -11.825 1.00 73.38 117 THR A C 1
ATOM 922 O O . THR A 1 117 ? 22.982 7.523 -12.134 1.00 73.38 117 THR A O 1
ATOM 925 N N . SER A 1 118 ? 20.894 6.959 -11.537 1.00 87.31 118 SER A N 1
ATOM 926 C CA . SER A 1 118 ? 20.345 8.310 -11.655 1.00 87.31 118 SER A CA 1
ATOM 927 C C . SER A 1 118 ? 19.781 8.861 -10.350 1.00 87.31 118 SER A C 1
ATOM 929 O O . SER A 1 118 ? 19.441 8.122 -9.418 1.00 87.31 118 SER A O 1
ATOM 931 N N . PHE A 1 119 ? 19.662 10.191 -10.284 1.00 90.44 119 PHE A N 1
ATOM 932 C CA . PHE A 1 119 ? 19.106 10.887 -9.123 1.00 90.44 119 PHE A CA 1
ATOM 933 C C . PHE A 1 119 ? 17.665 10.449 -8.834 1.00 90.44 119 PHE A C 1
ATOM 935 O O . PHE A 1 119 ? 17.324 10.181 -7.682 1.00 90.44 119 PHE A O 1
ATOM 942 N N . LYS A 1 120 ? 16.828 10.323 -9.875 1.00 89.81 120 LYS A N 1
ATOM 943 C CA . LYS A 1 120 ? 15.430 9.895 -9.726 1.00 89.81 120 LYS A CA 1
ATOM 944 C C . LYS A 1 120 ? 15.336 8.463 -9.209 1.00 89.81 120 LYS A C 1
ATOM 946 O O . LYS A 1 120 ? 14.614 8.235 -8.244 1.00 89.81 120 LYS A O 1
ATOM 951 N N . SER A 1 121 ? 16.107 7.531 -9.775 1.00 91.25 121 SER A N 1
ATOM 952 C CA . SER A 1 121 ? 16.121 6.143 -9.300 1.00 91.25 121 SER A CA 1
ATOM 953 C C . SER A 1 121 ? 16.646 6.030 -7.860 1.00 91.25 121 SER A C 1
ATOM 955 O O . SER A 1 121 ? 16.051 5.329 -7.044 1.00 91.25 121 SER A O 1
ATOM 957 N N . THR A 1 122 ? 17.674 6.806 -7.494 1.00 92.38 122 THR A N 1
ATOM 958 C CA . THR A 1 122 ? 18.162 6.880 -6.103 1.00 92.38 122 THR A CA 1
ATOM 959 C C . THR A 1 122 ? 17.077 7.384 -5.148 1.00 92.38 122 THR A C 1
ATOM 961 O O . THR A 1 122 ? 16.829 6.776 -4.107 1.00 92.38 122 THR A O 1
ATOM 964 N N . MET A 1 123 ? 16.386 8.472 -5.503 1.00 95.06 123 MET A N 1
ATOM 965 C CA . MET A 1 123 ? 15.296 9.009 -4.684 1.00 95.06 123 MET A CA 1
ATOM 966 C C . MET A 1 123 ? 14.109 8.046 -4.596 1.00 95.06 123 MET A C 1
ATOM 968 O O . MET A 1 123 ? 13.525 7.911 -3.524 1.00 95.06 123 MET A O 1
ATOM 972 N N . HIS A 1 124 ? 13.795 7.314 -5.667 1.00 94.69 124 HIS A N 1
ATOM 973 C CA . HIS A 1 124 ? 12.775 6.264 -5.659 1.00 94.69 124 HIS A CA 1
ATOM 974 C C .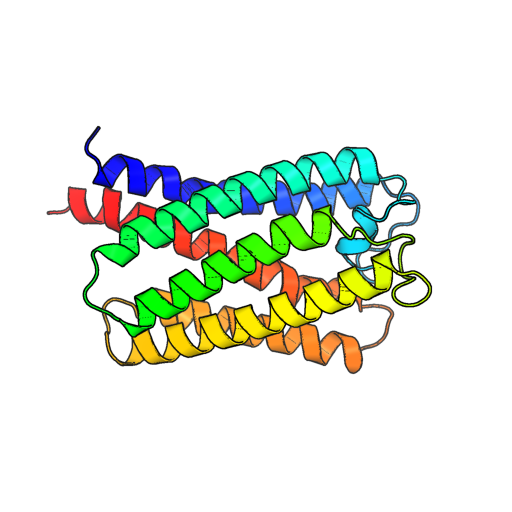 HIS A 1 124 ? 13.077 5.181 -4.612 1.00 94.69 124 HIS A C 1
ATOM 976 O O . HIS A 1 124 ? 12.204 4.801 -3.826 1.00 94.69 124 HIS A O 1
ATOM 982 N N . LEU A 1 125 ? 14.329 4.716 -4.542 1.00 92.75 125 LEU A N 1
ATOM 983 C CA . LEU A 1 125 ? 14.758 3.750 -3.528 1.00 92.75 125 LEU A CA 1
ATOM 984 C C . LEU A 1 125 ? 14.699 4.329 -2.108 1.00 92.75 125 LEU A C 1
ATOM 986 O O . LEU A 1 125 ? 14.275 3.635 -1.183 1.00 92.75 125 LEU A O 1
ATOM 990 N N . ILE A 1 126 ? 15.067 5.600 -1.924 1.00 95.25 126 ILE A N 1
ATOM 991 C CA . ILE A 1 126 ? 14.948 6.284 -0.626 1.00 95.25 126 ILE A CA 1
ATOM 992 C C . ILE A 1 126 ? 13.479 6.352 -0.187 1.00 95.25 126 ILE A C 1
ATOM 994 O O . ILE A 1 126 ? 13.164 6.001 0.952 1.00 95.25 126 ILE A O 1
ATOM 998 N N . VAL A 1 127 ? 12.569 6.739 -1.089 1.00 96.62 127 VAL A N 1
ATOM 999 C CA . VAL A 1 127 ? 11.119 6.727 -0.832 1.00 96.62 127 VAL A CA 1
ATOM 1000 C C . VAL A 1 127 ? 10.663 5.319 -0.454 1.00 96.62 127 VAL A C 1
ATOM 1002 O O . VAL A 1 127 ? 9.962 5.167 0.545 1.00 96.62 127 VAL A O 1
ATOM 1005 N N . THR A 1 128 ? 11.121 4.292 -1.175 1.00 94.38 128 THR A N 1
ATOM 1006 C CA . THR A 1 128 ? 10.814 2.884 -0.873 1.00 94.38 128 THR A CA 1
ATOM 1007 C C . THR A 1 128 ? 11.231 2.511 0.548 1.00 94.38 128 THR A C 1
ATOM 1009 O O . THR A 1 128 ? 10.423 1.981 1.313 1.00 94.38 128 THR A O 1
ATOM 1012 N N . GLY A 1 129 ? 12.460 2.849 0.947 1.00 94.25 129 GLY A N 1
ATOM 1013 C CA . GLY A 1 129 ? 12.960 2.597 2.298 1.00 94.25 129 GLY A CA 1
ATOM 1014 C C . GLY A 1 129 ? 12.127 3.289 3.382 1.00 94.25 129 GLY A C 1
ATOM 1015 O O . GLY A 1 129 ? 11.754 2.659 4.373 1.00 94.25 129 GLY A O 1
ATOM 1016 N N . ILE A 1 130 ? 11.772 4.563 3.175 1.00 97.44 130 ILE A N 1
ATOM 1017 C CA . ILE A 1 130 ? 10.927 5.332 4.104 1.00 97.44 130 ILE A CA 1
ATOM 1018 C C . ILE A 1 130 ? 9.526 4.714 4.211 1.00 97.44 130 ILE A C 1
ATOM 1020 O O . ILE A 1 130 ? 9.009 4.537 5.316 1.00 97.44 130 ILE A O 1
ATOM 1024 N N . VAL A 1 131 ? 8.915 4.364 3.077 1.00 97.19 131 VAL A N 1
ATOM 1025 C CA . VAL A 1 131 ? 7.578 3.758 3.009 1.00 97.19 131 VAL A CA 1
ATOM 1026 C C . VAL A 1 131 ? 7.547 2.423 3.750 1.00 97.19 131 VAL A C 1
ATOM 1028 O O . VAL A 1 131 ? 6.654 2.201 4.571 1.00 97.19 131 VAL A O 1
ATOM 1031 N N . VAL A 1 132 ? 8.539 1.556 3.533 1.00 95.19 132 VAL A N 1
ATOM 1032 C CA . VAL A 1 132 ? 8.649 0.265 4.230 1.00 95.19 132 VAL A CA 1
ATOM 1033 C C . VAL A 1 132 ? 8.827 0.468 5.735 1.00 95.19 132 VAL A C 1
ATOM 1035 O O . VAL A 1 132 ? 8.101 -0.141 6.524 1.00 95.19 132 VAL A O 1
ATOM 1038 N N . LEU A 1 133 ? 9.729 1.364 6.150 1.00 96.19 133 LEU A N 1
ATOM 1039 C CA . LEU A 1 133 ? 9.979 1.647 7.564 1.00 96.19 133 LEU A CA 1
ATOM 1040 C C . LEU A 1 133 ? 8.714 2.144 8.278 1.00 96.19 133 LEU A C 1
ATOM 1042 O O . LEU A 1 133 ? 8.336 1.610 9.322 1.00 96.19 133 LEU A O 1
ATOM 1046 N N . LEU A 1 134 ? 8.028 3.138 7.708 1.00 98.31 134 LEU A N 1
ATOM 1047 C CA . LEU A 1 134 ? 6.801 3.678 8.295 1.00 98.31 134 LEU A CA 1
ATOM 1048 C C . LEU A 1 134 ? 5.665 2.648 8.314 1.00 98.31 134 LEU A C 1
ATOM 1050 O O . LEU A 1 134 ? 4.884 2.630 9.268 1.00 98.31 134 LEU A O 1
ATOM 1054 N N . SER A 1 135 ? 5.591 1.772 7.308 1.00 97.94 135 SER A N 1
ATOM 1055 C CA . SER A 1 135 ? 4.629 0.664 7.281 1.00 97.94 135 SER A CA 1
ATOM 1056 C C . SER A 1 135 ? 4.858 -0.292 8.450 1.00 97.94 135 SER A C 1
ATOM 1058 O O . SER A 1 135 ? 3.922 -0.586 9.192 1.00 97.94 135 SER A O 1
ATOM 1060 N N . ILE A 1 136 ? 6.106 -0.715 8.678 1.00 97.31 136 ILE A N 1
ATOM 1061 C CA . ILE A 1 136 ? 6.474 -1.593 9.798 1.00 97.31 136 ILE A CA 1
ATOM 1062 C C . ILE A 1 136 ? 6.132 -0.931 11.136 1.00 97.31 136 ILE A C 1
ATOM 1064 O O . ILE A 1 136 ? 5.459 -1.542 11.966 1.00 97.31 136 ILE A O 1
ATOM 1068 N N . ILE A 1 137 ? 6.535 0.330 11.336 1.00 98.44 137 ILE A N 1
ATOM 1069 C CA . ILE A 1 137 ? 6.242 1.077 12.569 1.00 98.44 137 ILE A CA 1
ATOM 1070 C C . ILE A 1 137 ? 4.728 1.154 12.799 1.00 98.44 137 ILE A C 1
ATOM 1072 O O . ILE A 1 137 ? 4.253 0.870 13.899 1.00 98.44 137 ILE A O 1
ATOM 1076 N N . SER A 1 138 ? 3.959 1.504 11.765 1.00 98.62 138 SER A N 1
ATOM 1077 C CA . SER A 1 138 ? 2.500 1.571 11.843 1.00 98.62 138 SER A CA 1
ATOM 1078 C C . SER A 1 138 ? 1.891 0.230 12.258 1.00 98.62 138 SER A C 1
ATOM 1080 O O . SER A 1 138 ? 1.131 0.182 13.228 1.00 98.62 138 SER A O 1
ATOM 1082 N N . LEU A 1 139 ? 2.253 -0.858 11.574 1.00 98.50 139 LEU A N 1
ATOM 1083 C CA . LEU A 1 139 ? 1.707 -2.192 11.826 1.00 98.50 139 LEU A CA 1
ATOM 1084 C C . LEU A 1 139 ? 2.050 -2.679 13.236 1.00 98.50 139 LEU A C 1
ATOM 1086 O O . LEU A 1 139 ? 1.161 -3.144 13.945 1.00 98.50 139 LEU A O 1
ATOM 1090 N N . VAL A 1 140 ? 3.291 -2.495 13.699 1.00 98.19 140 VAL A N 1
ATOM 1091 C CA . VAL A 1 140 ? 3.692 -2.834 15.076 1.00 98.19 140 VAL A CA 1
ATOM 1092 C C . VAL A 1 140 ? 2.856 -2.060 16.098 1.00 98.19 140 VAL A C 1
ATOM 1094 O O . VAL A 1 140 ? 2.324 -2.649 17.042 1.00 98.19 140 VAL A O 1
ATOM 1097 N N . VAL A 1 141 ? 2.667 -0.752 15.899 1.00 97.88 141 VAL A N 1
ATOM 1098 C CA . VAL A 1 141 ? 1.837 0.074 16.790 1.00 97.88 141 VAL A CA 1
ATOM 1099 C C . VAL A 1 141 ? 0.375 -0.393 16.791 1.00 97.88 141 VAL A C 1
ATOM 1101 O O . VAL A 1 141 ? -0.245 -0.451 17.857 1.00 97.88 141 VAL A O 1
ATOM 1104 N N . LEU A 1 142 ? -0.182 -0.767 15.633 1.00 97.56 142 LEU A N 1
ATOM 1105 C CA . LEU A 1 142 ? -1.545 -1.301 15.518 1.00 97.56 142 LEU A CA 1
ATOM 1106 C C . LEU A 1 142 ? -1.704 -2.654 16.218 1.00 97.56 142 LEU A C 1
ATOM 1108 O O . LEU A 1 142 ? -2.712 -2.879 16.893 1.00 97.56 142 LEU A O 1
ATOM 1112 N N . ILE A 1 143 ? -0.700 -3.524 16.113 1.00 97.38 143 ILE A N 1
ATOM 1113 C CA . ILE A 1 143 ? -0.667 -4.821 16.794 1.00 97.38 143 ILE A CA 1
ATOM 1114 C C . ILE A 1 143 ? -0.684 -4.617 18.311 1.00 97.38 143 ILE A C 1
ATOM 1116 O O . ILE A 1 143 ? -1.569 -5.142 18.990 1.00 97.38 143 ILE A O 1
ATOM 1120 N N . ILE A 1 144 ? 0.224 -3.788 18.841 1.00 95.75 144 ILE A N 1
ATOM 1121 C CA . ILE A 1 144 ? 0.289 -3.475 20.278 1.00 95.75 144 ILE A CA 1
ATOM 1122 C C . ILE A 1 144 ? -1.018 -2.819 20.748 1.00 95.75 144 ILE A C 1
ATOM 1124 O O . ILE A 1 144 ? -1.537 -3.159 21.812 1.00 95.75 144 ILE A O 1
ATOM 1128 N N . GLY A 1 145 ? -1.571 -1.893 19.957 1.00 93.06 145 GLY A N 1
ATOM 1129 C CA . GLY A 1 145 ? -2.825 -1.210 20.268 1.00 93.06 145 GLY A CA 1
ATOM 1130 C C . GLY A 1 145 ? -4.009 -2.166 20.396 1.00 93.06 145 GLY A C 1
ATOM 1131 O O . GLY A 1 145 ? -4.712 -2.146 21.405 1.00 93.06 145 GLY A O 1
ATOM 1132 N N . GLY A 1 146 ? -4.214 -3.056 19.425 1.00 89.94 146 GLY A N 1
ATOM 1133 C CA . GLY A 1 146 ? -5.364 -3.958 19.476 1.00 89.94 146 GLY A CA 1
ATOM 1134 C C . GLY A 1 146 ? -5.204 -5.161 20.415 1.00 89.94 146 GLY A C 1
ATOM 1135 O O . GLY A 1 146 ? -6.219 -5.684 20.873 1.00 89.94 146 GLY A O 1
ATOM 1136 N N . TYR A 1 147 ? -3.987 -5.532 20.839 1.00 89.75 147 TYR A N 1
ATOM 1137 C CA . TYR A 1 147 ? -3.831 -6.448 21.982 1.00 89.75 147 TYR A CA 1
ATOM 1138 C C . TYR A 1 147 ? -4.313 -5.834 23.303 1.00 89.75 147 TYR A C 1
ATOM 1140 O O . TYR A 1 147 ? -4.874 -6.543 24.138 1.00 89.75 147 TYR A O 1
ATOM 1148 N N . LYS A 1 148 ? -4.169 -4.513 23.482 1.00 87.12 148 LYS A N 1
ATOM 1149 C CA . LYS A 1 148 ? -4.707 -3.802 24.656 1.00 87.12 148 LYS A CA 1
ATOM 1150 C C . LYS A 1 148 ? -6.225 -3.635 24.606 1.00 87.12 148 LYS A C 1
ATOM 1152 O O . LYS A 1 148 ? -6.850 -3.431 25.643 1.00 87.12 148 LYS A O 1
ATOM 1157 N N . ASN A 1 149 ? -6.826 -3.719 23.420 1.00 84.81 149 ASN A N 1
ATOM 1158 C CA . ASN A 1 149 ? -8.242 -3.450 23.224 1.00 84.81 149 ASN A CA 1
ATOM 1159 C C . ASN A 1 149 ? -8.882 -4.432 22.239 1.00 84.81 149 ASN A C 1
ATOM 1161 O O . ASN A 1 149 ? -8.803 -4.270 21.018 1.00 84.81 149 ASN A O 1
ATOM 1165 N N . ARG A 1 150 ? -9.620 -5.410 22.785 1.00 80.94 150 ARG A N 1
ATOM 1166 C CA . ARG A 1 150 ? -10.280 -6.478 22.012 1.00 80.94 150 ARG A CA 1
ATOM 1167 C C . ARG A 1 150 ? -11.231 -5.963 20.924 1.00 80.94 150 ARG A C 1
ATOM 1169 O O . ARG A 1 150 ? -11.499 -6.704 19.980 1.00 80.94 150 ARG A O 1
ATOM 1176 N N . MET A 1 151 ? -11.699 -4.709 20.997 1.00 84.25 151 MET A N 1
ATOM 1177 C CA . MET A 1 151 ? -12.502 -4.095 19.930 1.00 84.25 151 MET A CA 1
ATOM 1178 C C . MET A 1 151 ? -11.768 -4.020 18.582 1.00 84.25 151 MET A C 1
ATOM 1180 O O . MET A 1 151 ? -12.428 -4.003 17.545 1.00 84.25 151 MET A O 1
ATOM 1184 N N . TYR A 1 152 ? -10.431 -4.002 18.581 1.00 88.44 152 TYR A N 1
ATOM 1185 C CA . TYR A 1 152 ? -9.604 -3.916 17.373 1.00 88.44 152 TYR A CA 1
ATOM 1186 C C . TYR A 1 152 ? -8.929 -5.238 16.996 1.00 88.44 152 TYR A C 1
ATOM 1188 O O . TYR A 1 152 ? -8.027 -5.238 16.163 1.00 88.44 152 TYR A O 1
ATOM 1196 N N . LYS A 1 153 ? -9.397 -6.376 17.534 1.00 90.31 153 LYS A N 1
ATOM 1197 C CA . LYS A 1 153 ? -8.837 -7.710 17.248 1.00 90.31 153 LYS A CA 1
ATOM 1198 C C . LYS A 1 153 ? -8.707 -8.001 15.748 1.00 90.31 153 LYS A C 1
ATOM 1200 O O . LYS A 1 153 ? -7.706 -8.565 15.323 1.00 90.31 153 LYS A O 1
ATOM 1205 N N . LEU A 1 154 ? -9.689 -7.590 14.940 1.00 92.44 154 LEU A N 1
ATOM 1206 C CA . LEU A 1 154 ? -9.621 -7.766 13.487 1.00 92.44 154 LEU A CA 1
ATOM 1207 C C . LEU A 1 154 ? -8.472 -6.959 12.865 1.00 92.44 154 LEU A C 1
ATOM 1209 O O . LEU A 1 154 ? -7.709 -7.510 12.081 1.00 92.44 154 LEU A O 1
ATOM 1213 N N . ILE A 1 155 ? -8.311 -5.688 13.255 1.00 94.94 155 ILE A N 1
ATOM 1214 C CA . ILE A 1 155 ? -7.200 -4.845 12.786 1.00 94.94 155 ILE A CA 1
ATOM 1215 C C . ILE A 1 155 ? -5.865 -5.459 13.207 1.00 94.94 155 ILE A C 1
ATOM 1217 O O . ILE A 1 155 ? -4.957 -5.521 12.387 1.00 94.94 155 ILE A O 1
ATOM 1221 N N . THR A 1 156 ? -5.749 -5.963 14.439 1.00 96.06 156 THR A N 1
ATOM 1222 C CA . THR A 1 156 ? -4.538 -6.651 14.913 1.00 96.06 156 THR A CA 1
ATOM 1223 C C . THR A 1 156 ? -4.206 -7.869 14.068 1.00 96.06 156 THR A C 1
ATOM 1225 O O . THR A 1 156 ? -3.090 -7.961 13.572 1.00 96.06 156 THR A O 1
ATOM 1228 N N . ASN A 1 157 ? -5.163 -8.775 13.855 1.00 96.69 157 ASN A N 1
ATOM 1229 C CA . ASN A 1 157 ? -4.931 -9.992 13.078 1.00 96.69 157 ASN A CA 1
ATOM 1230 C C . ASN A 1 157 ? -4.504 -9.670 11.641 1.00 96.69 157 ASN A C 1
ATOM 1232 O O . ASN A 1 157 ? -3.537 -10.237 11.143 1.00 96.69 157 ASN A O 1
ATOM 1236 N N . ILE A 1 158 ? -5.193 -8.725 10.998 1.00 97.75 158 ILE A N 1
ATOM 1237 C CA . ILE A 1 158 ? -4.850 -8.285 9.645 1.00 97.75 158 ILE A CA 1
ATOM 1238 C C . ILE A 1 158 ? -3.480 -7.588 9.628 1.00 97.75 158 ILE A C 1
ATOM 1240 O O . ILE A 1 158 ? -2.700 -7.833 8.718 1.00 97.75 158 ILE A O 1
ATOM 1244 N N . SER A 1 159 ? -3.127 -6.814 10.661 1.00 98.00 159 SER A N 1
ATOM 1245 C CA . SER A 1 159 ? -1.799 -6.185 10.766 1.00 98.00 159 SER A CA 1
ATOM 1246 C C . SER A 1 159 ? -0.676 -7.218 10.893 1.00 98.00 159 SER A C 1
ATOM 1248 O O . SER A 1 159 ? 0.379 -7.032 10.295 1.00 98.00 159 SER A O 1
ATOM 1250 N N . ILE A 1 160 ? -0.904 -8.310 11.638 1.00 98.25 160 ILE A N 1
ATOM 1251 C CA . ILE A 1 160 ? 0.042 -9.434 11.752 1.00 98.25 160 ILE A CA 1
ATOM 1252 C C . ILE A 1 160 ? 0.231 -10.103 10.389 1.00 98.25 160 ILE A C 1
ATOM 1254 O O . ILE A 1 160 ? 1.360 -10.319 9.964 1.00 98.25 160 ILE A O 1
ATOM 1258 N N . ILE A 1 161 ? -0.860 -10.386 9.675 1.00 98.06 161 ILE A N 1
ATOM 1259 C CA . ILE A 1 161 ? -0.781 -10.987 8.338 1.00 98.06 161 ILE A CA 1
ATOM 1260 C C . ILE A 1 161 ? -0.010 -10.064 7.385 1.00 98.06 161 ILE A C 1
ATOM 1262 O O . ILE A 1 161 ? 0.913 -10.515 6.712 1.00 98.06 161 ILE A O 1
ATOM 1266 N N . THR A 1 162 ? -0.336 -8.769 7.365 1.00 98.19 162 THR A N 1
ATOM 1267 C CA . THR A 1 162 ? 0.339 -7.794 6.503 1.00 98.19 162 THR A CA 1
ATOM 1268 C C . THR A 1 162 ? 1.826 -7.702 6.814 1.00 98.19 162 THR A C 1
ATOM 1270 O O . THR A 1 162 ? 2.629 -7.833 5.898 1.00 98.19 162 THR A O 1
ATOM 1273 N N . ILE A 1 163 ? 2.225 -7.536 8.081 1.00 97.56 163 ILE A N 1
ATOM 1274 C CA . ILE A 1 163 ? 3.652 -7.417 8.410 1.00 97.56 163 ILE A CA 1
ATOM 1275 C C . ILE A 1 163 ? 4.419 -8.706 8.082 1.00 97.56 163 ILE A C 1
ATOM 1277 O O . ILE A 1 163 ? 5.537 -8.629 7.582 1.00 97.56 163 ILE A O 1
ATOM 1281 N N . SER A 1 164 ? 3.816 -9.884 8.280 1.00 97.50 164 SER A N 1
ATOM 1282 C CA . SER A 1 164 ? 4.421 -11.162 7.889 1.00 97.50 164 SER A CA 1
ATOM 1283 C C . SER A 1 164 ? 4.645 -11.259 6.379 1.00 97.50 164 SER A C 1
ATOM 1285 O O . SER A 1 164 ? 5.722 -11.673 5.956 1.00 97.50 164 SER A O 1
ATOM 1287 N N . LEU A 1 165 ? 3.671 -10.839 5.565 1.00 97.00 165 LEU A N 1
ATOM 1288 C CA . LEU A 1 165 ? 3.799 -10.823 4.103 1.00 97.00 165 LEU A CA 1
ATOM 1289 C C . LEU A 1 165 ? 4.820 -9.783 3.621 1.00 97.00 165 LEU A C 1
ATOM 1291 O O . LEU A 1 165 ? 5.603 -10.079 2.720 1.00 97.00 165 LEU A O 1
ATOM 1295 N N . MET A 1 166 ? 4.869 -8.602 4.248 1.00 94.50 166 MET A N 1
ATOM 1296 C CA . MET A 1 166 ? 5.881 -7.581 3.949 1.00 94.50 166 MET A CA 1
ATOM 1297 C C . MET A 1 166 ? 7.295 -8.075 4.252 1.00 94.50 166 MET A C 1
ATOM 1299 O O . MET A 1 166 ? 8.192 -7.913 3.427 1.00 94.50 166 MET A O 1
ATOM 1303 N N . ILE A 1 167 ? 7.496 -8.712 5.411 1.00 93.00 167 ILE A N 1
ATOM 1304 C CA . ILE A 1 167 ? 8.786 -9.303 5.789 1.00 93.00 167 ILE A CA 1
ATOM 1305 C C . ILE A 1 167 ? 9.156 -10.433 4.825 1.00 93.00 167 ILE A C 1
ATOM 1307 O O . ILE A 1 167 ? 10.297 -10.486 4.373 1.00 93.00 167 ILE A O 1
ATOM 1311 N N . PHE A 1 168 ? 8.203 -11.302 4.473 1.00 93.56 168 PHE A N 1
ATOM 1312 C CA . PHE A 1 168 ? 8.426 -12.366 3.495 1.00 93.56 168 PHE A CA 1
ATOM 1313 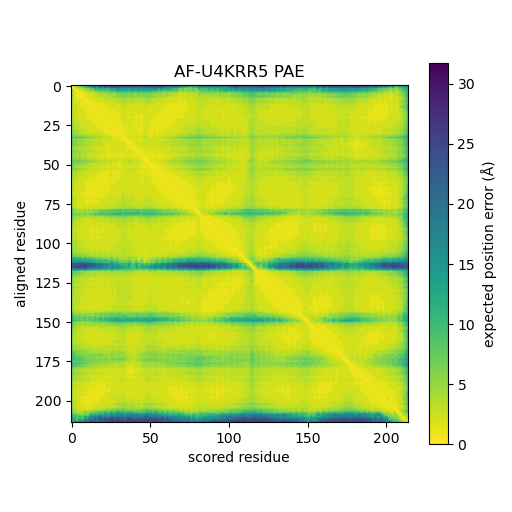C C . PHE A 1 168 ? 8.862 -11.808 2.136 1.00 93.56 168 PHE A C 1
ATOM 1315 O O . PHE A 1 168 ? 9.849 -12.282 1.583 1.00 93.56 168 PHE A O 1
ATOM 1322 N N . GLY A 1 169 ? 8.188 -10.772 1.629 1.00 91.88 169 GLY A N 1
ATOM 1323 C CA . GLY A 1 169 ? 8.586 -10.109 0.388 1.00 91.88 169 GLY A CA 1
ATOM 1324 C C . GLY A 1 169 ? 9.977 -9.478 0.488 1.00 91.88 169 GLY A C 1
ATOM 1325 O O . GLY A 1 169 ? 10.841 -9.749 -0.340 1.00 91.88 169 GLY A O 1
ATOM 1326 N N . ALA A 1 170 ? 10.248 -8.704 1.543 1.00 87.06 170 ALA A N 1
ATOM 1327 C CA . ALA A 1 170 ? 11.539 -8.039 1.725 1.00 87.06 170 ALA A CA 1
ATOM 1328 C C . ALA A 1 170 ? 12.708 -9.035 1.836 1.00 87.06 170 ALA A C 1
ATOM 1330 O O . ALA A 1 170 ? 13.692 -8.914 1.109 1.00 87.06 170 ALA A O 1
ATOM 1331 N N . ILE A 1 171 ? 12.593 -10.054 2.692 1.00 89.81 171 ILE A N 1
ATOM 1332 C CA . ILE A 1 171 ? 13.620 -11.097 2.845 1.00 89.81 171 ILE A CA 1
ATOM 1333 C C . ILE A 1 171 ? 13.721 -11.944 1.574 1.00 89.81 171 ILE A C 1
ATOM 1335 O O . ILE A 1 171 ? 14.811 -12.284 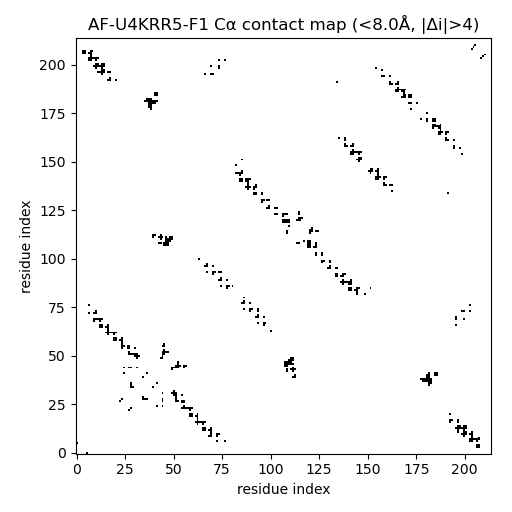1.121 1.00 89.81 171 ILE A O 1
ATOM 1339 N N . GLY A 1 172 ? 12.589 -12.288 0.968 1.00 89.50 172 GLY A N 1
ATOM 1340 C CA . GLY A 1 172 ? 12.581 -13.125 -0.218 1.00 89.50 172 GLY A CA 1
ATOM 1341 C C . GLY A 1 172 ? 13.283 -12.455 -1.402 1.00 89.50 172 GLY A C 1
ATOM 1342 O O . GLY A 1 172 ? 13.986 -13.142 -2.135 1.00 89.50 172 GLY A O 1
ATOM 1343 N N . THR A 1 173 ? 13.177 -11.130 -1.567 1.00 87.75 173 THR A N 1
ATOM 1344 C CA . THR A 1 173 ? 13.881 -10.421 -2.654 1.00 87.75 173 THR A CA 1
ATOM 1345 C C . THR A 1 173 ? 15.409 -10.503 -2.565 1.00 87.75 173 THR A C 1
ATOM 1347 O O . THR A 1 173 ? 16.071 -10.369 -3.593 1.00 87.75 173 THR A O 1
ATOM 1350 N N . SER A 1 174 ? 15.978 -10.757 -1.378 1.00 86.25 174 SER A N 1
ATOM 1351 C CA . SER A 1 174 ? 17.426 -10.923 -1.190 1.00 86.25 174 SER A CA 1
ATOM 1352 C C . SER A 1 174 ? 17.891 -12.383 -1.180 1.00 86.25 174 SER A C 1
ATOM 1354 O O . SER A 1 174 ? 19.030 -12.647 -1.561 1.00 86.25 174 SER A O 1
ATOM 1356 N N . LEU A 1 175 ? 17.038 -13.328 -0.765 1.00 89.88 175 LEU A N 1
ATOM 1357 C CA . LEU A 1 175 ? 17.405 -14.745 -0.616 1.00 89.88 175 LEU A CA 1
ATOM 1358 C C . LEU A 1 175 ? 16.998 -15.638 -1.793 1.00 89.88 175 LEU A C 1
ATOM 1360 O O . LEU A 1 175 ? 17.613 -16.682 -2.008 1.00 89.88 175 LEU A O 1
ATOM 1364 N N . LEU A 1 176 ? 15.939 -15.285 -2.522 1.00 91.75 176 LEU A N 1
ATOM 1365 C CA . LEU A 1 176 ? 15.385 -16.131 -3.577 1.00 91.75 176 LEU A CA 1
ATOM 1366 C C . LEU A 1 176 ? 16.001 -15.827 -4.952 1.00 91.75 176 LEU A C 1
ATOM 1368 O O . LEU A 1 176 ? 16.534 -14.737 -5.178 1.00 91.75 176 LEU A O 1
ATOM 1372 N N . PRO A 1 177 ? 15.925 -16.774 -5.909 1.00 92.50 177 PRO A N 1
ATOM 1373 C CA . PRO A 1 177 ? 16.450 -16.560 -7.251 1.00 92.50 177 PRO A CA 1
ATOM 1374 C C . PRO A 1 177 ? 15.843 -15.323 -7.920 1.00 92.50 177 PRO A C 1
ATOM 1376 O O . PRO A 1 177 ? 14.627 -15.123 -7.901 1.00 92.50 177 PRO A O 1
ATOM 1379 N N . LYS A 1 178 ? 16.674 -14.554 -8.638 1.00 90.94 178 LYS A N 1
ATOM 1380 C CA . LYS A 1 178 ? 16.221 -13.388 -9.423 1.00 90.94 178 LYS A CA 1
ATOM 1381 C C . LYS A 1 178 ? 15.125 -13.730 -10.443 1.00 90.94 178 LYS A C 1
ATOM 1383 O O . LYS A 1 178 ? 14.394 -12.850 -10.880 1.00 90.94 178 LYS A O 1
ATOM 1388 N N . SER A 1 179 ? 14.978 -15.007 -10.811 1.00 93.81 179 SER A N 1
ATOM 1389 C CA . SER A 1 179 ? 13.915 -15.487 -11.696 1.00 93.81 179 SER A CA 1
ATOM 1390 C C . SER A 1 179 ? 12.498 -15.348 -11.121 1.00 93.81 179 SER A C 1
ATOM 1392 O O . SER A 1 179 ? 11.551 -15.419 -11.899 1.00 93.81 179 SER A O 1
ATOM 1394 N N . ILE A 1 180 ? 12.356 -15.184 -9.800 1.00 93.75 180 ILE A N 1
ATOM 1395 C CA . ILE A 1 180 ? 11.068 -15.001 -9.106 1.00 93.75 180 ILE A CA 1
ATOM 1396 C C . ILE A 1 180 ? 10.994 -13.688 -8.309 1.00 93.75 180 ILE A C 1
ATOM 1398 O O . ILE A 1 180 ? 10.081 -13.503 -7.507 1.00 93.75 180 ILE A O 1
ATOM 1402 N N . PHE A 1 181 ? 11.943 -12.772 -8.521 1.00 94.44 181 PHE A N 1
ATOM 1403 C CA . PHE A 1 181 ? 12.025 -11.502 -7.797 1.00 94.44 181 PHE A CA 1
ATOM 1404 C C . PHE A 1 181 ? 10.717 -10.696 -7.852 1.00 94.44 181 PHE A C 1
ATOM 1406 O O . PHE A 1 181 ? 10.212 -10.276 -6.813 1.00 94.44 181 PHE A O 1
ATOM 1413 N N . GLY A 1 182 ? 10.134 -10.541 -9.043 1.00 94.25 182 GLY A N 1
ATOM 1414 C CA . GLY A 1 182 ? 8.901 -9.783 -9.265 1.00 94.25 182 GLY A CA 1
ATOM 1415 C C . GLY A 1 182 ? 7.682 -10.366 -8.551 1.00 94.25 182 GLY A C 1
ATOM 1416 O O . GLY A 1 182 ? 6.840 -9.620 -8.052 1.00 94.25 182 GLY A O 1
ATOM 1417 N N . LEU A 1 183 ? 7.599 -11.694 -8.435 1.00 94.94 183 LEU A N 1
ATOM 1418 C CA . LEU A 1 183 ? 6.554 -12.356 -7.648 1.00 94.94 183 LEU A CA 1
ATOM 1419 C C . LEU A 1 183 ? 6.721 -12.073 -6.150 1.00 94.94 183 LEU A C 1
ATOM 1421 O O . LEU A 1 183 ? 5.747 -11.849 -5.436 1.00 94.94 183 LEU A O 1
ATOM 1425 N N . VAL A 1 184 ? 7.957 -12.110 -5.663 1.00 94.69 184 VAL A N 1
ATOM 1426 C CA . VAL A 1 184 ? 8.259 -11.962 -4.238 1.00 94.69 184 VAL A CA 1
ATOM 1427 C C . VAL A 1 184 ? 8.075 -10.515 -3.773 1.00 94.69 184 VAL A C 1
ATOM 1429 O O . VAL A 1 184 ? 7.484 -10.274 -2.722 1.00 94.69 184 VAL A O 1
ATOM 1432 N N . GLU A 1 185 ? 8.501 -9.547 -4.584 1.00 94.56 185 GLU A N 1
ATOM 1433 C CA . GLU A 1 185 ? 8.279 -8.115 -4.355 1.00 94.56 185 GLU A CA 1
ATOM 1434 C C . GLU A 1 185 ? 6.778 -7.786 -4.246 1.00 94.56 185 GLU A C 1
ATOM 1436 O O . GLU A 1 185 ? 6.351 -7.124 -3.292 1.00 94.56 185 GLU A O 1
ATOM 1441 N N . ARG A 1 186 ? 5.956 -8.382 -5.125 1.00 96.12 186 ARG A N 1
ATOM 1442 C CA . ARG A 1 186 ? 4.487 -8.276 -5.102 1.00 96.12 186 ARG A CA 1
ATOM 1443 C C . ARG A 1 186 ? 3.855 -8.669 -3.773 1.00 96.12 186 ARG A C 1
ATOM 1445 O O . ARG A 1 186 ? 2.879 -8.032 -3.386 1.00 96.12 186 ARG A O 1
ATOM 1452 N N . PHE A 1 187 ? 4.383 -9.655 -3.041 1.00 95.12 187 PHE A N 1
ATOM 1453 C CA . PHE A 1 187 ? 3.836 -9.996 -1.719 1.00 95.12 187 PHE A CA 1
ATOM 1454 C C . PHE A 1 187 ? 3.900 -8.812 -0.753 1.00 95.12 187 PHE A C 1
ATOM 1456 O O . PHE A 1 187 ? 2.931 -8.557 -0.036 1.00 95.12 187 PHE A O 1
ATOM 1463 N N . SER A 1 188 ? 5.000 -8.054 -0.766 1.00 93.38 188 SER A N 1
ATOM 1464 C CA . SER A 1 188 ? 5.128 -6.859 0.067 1.00 93.38 188 SER A CA 1
ATOM 1465 C C . SER A 1 188 ? 4.187 -5.756 -0.418 1.00 93.38 188 SER A C 1
ATOM 1467 O O . SER A 1 188 ? 3.357 -5.276 0.359 1.00 93.38 188 SER A O 1
ATOM 1469 N N . ALA A 1 189 ? 4.227 -5.430 -1.713 1.00 95.50 189 ALA A N 1
ATOM 1470 C CA . ALA A 1 189 ? 3.415 -4.364 -2.298 1.00 95.50 189 ALA A CA 1
ATOM 1471 C C . ALA A 1 189 ? 1.903 -4.599 -2.116 1.00 95.50 189 ALA A C 1
ATOM 1473 O O . ALA A 1 189 ? 1.200 -3.765 -1.534 1.00 95.50 189 ALA A O 1
ATOM 1474 N N . TYR A 1 190 ? 1.398 -5.768 -2.521 1.00 97.75 190 TYR A N 1
ATOM 1475 C CA . TYR A 1 190 ? -0.023 -6.094 -2.402 1.00 97.75 190 TYR A CA 1
ATOM 1476 C C . TYR A 1 190 ? -0.481 -6.219 -0.954 1.00 97.75 190 TYR A C 1
ATOM 1478 O O . TYR A 1 190 ? -1.617 -5.856 -0.660 1.00 97.75 190 TYR A O 1
ATOM 1486 N N . SER A 1 191 ? 0.367 -6.684 -0.029 1.00 97.44 191 SER A N 1
ATOM 1487 C CA . SER A 1 191 ? -0.024 -6.752 1.384 1.00 97.44 191 SER A CA 1
ATOM 1488 C C . SER A 1 191 ? -0.343 -5.368 1.963 1.00 97.44 191 SER A C 1
ATOM 1490 O O . SER A 1 191 ? -1.310 -5.238 2.719 1.00 97.44 191 SER A O 1
ATOM 1492 N N . ALA A 1 192 ? 0.397 -4.328 1.560 1.00 97.38 192 ALA A N 1
ATOM 1493 C CA . ALA A 1 192 ? 0.136 -2.951 1.965 1.00 97.38 192 ALA A CA 1
ATOM 1494 C C . ALA A 1 192 ? -1.137 -2.392 1.306 1.00 97.38 192 ALA A C 1
ATOM 1496 O O . ALA A 1 192 ? -1.987 -1.813 1.987 1.00 97.38 192 ALA A O 1
ATOM 1497 N N . VAL A 1 193 ? -1.331 -2.619 0.003 1.00 98.19 193 VAL A N 1
ATOM 1498 C CA . VAL A 1 193 ? -2.554 -2.190 -0.704 1.00 98.19 193 VAL A CA 1
ATOM 1499 C C . VAL A 1 193 ? -3.798 -2.853 -0.100 1.00 98.19 193 VAL A C 1
ATOM 1501 O O . VAL A 1 193 ? -4.782 -2.179 0.219 1.00 98.19 193 VAL A O 1
ATOM 1504 N N . LEU A 1 194 ? -3.737 -4.166 0.135 1.00 98.38 194 LEU A N 1
ATOM 1505 C CA . LEU A 1 194 ? -4.810 -4.931 0.768 1.00 98.38 194 LEU A CA 1
ATOM 1506 C C . LEU A 1 194 ? -5.079 -4.459 2.197 1.00 98.38 194 LEU A C 1
ATOM 1508 O O . LEU A 1 194 ? -6.236 -4.407 2.608 1.00 98.38 194 LEU A O 1
ATOM 1512 N N . PHE A 1 195 ? -4.052 -4.067 2.954 1.00 98.56 195 PHE A N 1
ATOM 1513 C CA . PHE A 1 195 ? -4.248 -3.526 4.297 1.00 98.56 195 PHE A CA 1
ATOM 1514 C C . PHE A 1 195 ? -5.114 -2.260 4.287 1.00 98.56 195 PHE A C 1
ATOM 1516 O O . PHE A 1 195 ? -6.054 -2.144 5.078 1.00 98.56 195 PHE A O 1
ATOM 1523 N N . THR A 1 196 ? -4.868 -1.343 3.347 1.00 98.38 196 THR A N 1
ATOM 1524 C CA . THR A 1 196 ? -5.706 -0.149 3.163 1.00 98.38 196 THR A CA 1
ATOM 1525 C C . THR A 1 196 ? -7.141 -0.519 2.777 1.00 98.38 196 THR A C 1
ATOM 1527 O O . THR A 1 196 ? -8.083 0.033 3.353 1.00 98.38 196 THR A O 1
ATOM 1530 N N . LEU A 1 197 ? -7.330 -1.496 1.880 1.00 98.19 197 LEU A N 1
ATOM 1531 C CA . LEU A 1 197 ? -8.653 -2.049 1.564 1.00 98.19 197 LEU A CA 1
ATOM 1532 C C . LEU A 1 197 ? -9.355 -2.563 2.827 1.00 98.19 197 LEU A C 1
ATOM 1534 O O . LEU A 1 197 ? -10.505 -2.197 3.082 1.00 98.19 197 LEU A O 1
ATOM 1538 N N . PHE A 1 198 ? -8.679 -3.376 3.644 1.00 98.19 198 PHE A N 1
ATOM 1539 C CA . PHE A 1 198 ? -9.272 -3.964 4.847 1.00 98.19 198 PHE A CA 1
ATOM 1540 C C . PHE A 1 198 ? -9.668 -2.903 5.870 1.00 98.19 198 PHE A C 1
ATOM 1542 O O . PHE A 1 198 ? -10.746 -2.989 6.462 1.00 98.19 198 PHE A O 1
ATOM 1549 N N . LEU A 1 199 ? -8.836 -1.879 6.058 1.00 97.38 199 LEU A N 1
ATOM 1550 C CA . LEU A 1 199 ? -9.156 -0.742 6.913 1.00 97.38 199 LEU A CA 1
ATOM 1551 C C . LEU A 1 199 ? -10.380 0.043 6.405 1.00 97.38 199 LEU A C 1
ATOM 1553 O O . LEU A 1 199 ? -11.234 0.437 7.207 1.00 97.38 199 LEU A O 1
ATOM 1557 N N . GLY A 1 200 ? -10.503 0.222 5.088 1.00 96.94 200 GLY A N 1
ATOM 1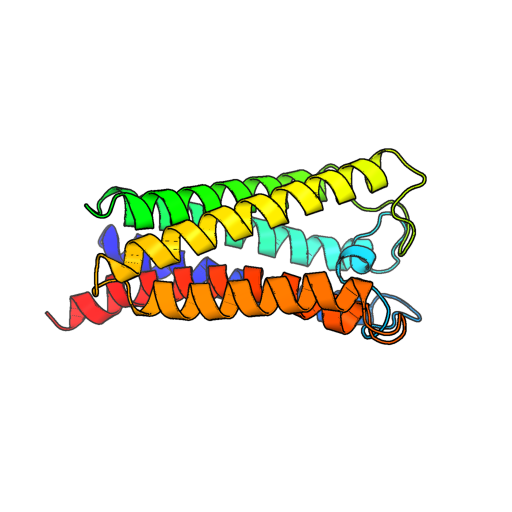558 C CA . GLY A 1 200 ? -11.668 0.836 4.450 1.00 96.94 200 GLY A CA 1
ATOM 1559 C C . GLY A 1 200 ? -12.960 0.045 4.683 1.00 96.94 200 GLY A C 1
ATOM 1560 O O . GLY A 1 200 ? -13.950 0.591 5.182 1.00 96.94 200 GLY A O 1
ATOM 1561 N N . ILE A 1 201 ? -12.928 -1.268 4.426 1.00 96.44 201 ILE A N 1
ATOM 1562 C CA . ILE A 1 201 ? -14.056 -2.184 4.680 1.00 96.44 201 ILE A CA 1
ATOM 1563 C C . ILE A 1 201 ? -14.418 -2.216 6.169 1.00 96.44 201 ILE A C 1
ATOM 1565 O O . ILE A 1 201 ? -15.599 -2.205 6.524 1.00 96.44 201 ILE A O 1
ATOM 1569 N N . TYR A 1 202 ? -13.422 -2.210 7.060 1.00 94.56 202 TYR A N 1
ATOM 1570 C CA . TYR A 1 202 ? -13.646 -2.172 8.502 1.00 94.56 202 TYR A CA 1
ATOM 1571 C C . TYR A 1 202 ? -14.471 -0.947 8.913 1.00 94.56 202 TYR A C 1
ATOM 1573 O O . TYR A 1 202 ? -15.431 -1.076 9.675 1.00 94.56 202 TYR A O 1
ATOM 1581 N N . ILE A 1 203 ? -14.143 0.241 8.395 1.00 92.94 203 ILE A N 1
ATOM 1582 C CA . ILE A 1 203 ? -14.920 1.454 8.682 1.00 92.94 203 ILE A CA 1
ATOM 1583 C C . ILE A 1 203 ? -16.321 1.366 8.094 1.00 92.94 203 ILE A C 1
ATOM 1585 O O . ILE A 1 203 ? -17.275 1.698 8.800 1.00 92.94 203 ILE A O 1
ATOM 1589 N N . PHE A 1 204 ? -16.459 0.904 6.850 1.00 94.06 204 PHE A N 1
ATOM 1590 C CA . PHE A 1 204 ? -17.767 0.709 6.226 1.00 94.06 204 PHE A CA 1
ATOM 1591 C C . PHE A 1 204 ? -18.672 -0.164 7.107 1.00 94.06 204 PHE A C 1
ATOM 1593 O O . PHE A 1 204 ? -19.770 0.252 7.485 1.00 94.06 204 PHE A O 1
ATOM 1600 N N . TYR A 1 205 ? -18.172 -1.324 7.542 1.00 91.62 205 TYR A N 1
ATOM 1601 C CA . TYR A 1 205 ? -18.916 -2.235 8.408 1.00 91.62 205 TYR A CA 1
ATOM 1602 C C . TYR A 1 205 ? -19.286 -1.596 9.755 1.00 91.62 205 TYR A C 1
ATOM 1604 O O . TYR A 1 205 ? -20.428 -1.695 10.206 1.00 91.62 205 TYR A O 1
ATOM 1612 N N . GLN A 1 206 ? -18.346 -0.904 10.404 1.00 89.44 206 GLN A N 1
ATOM 1613 C CA . GLN A 1 206 ? -18.590 -0.300 11.717 1.00 89.44 206 GLN A CA 1
ATOM 1614 C C . GLN A 1 206 ? -19.536 0.908 11.658 1.00 89.44 206 GLN A C 1
ATOM 1616 O O . GLN A 1 206 ? -20.275 1.156 12.611 1.00 89.44 206 GLN A O 1
ATOM 1621 N N . ALA A 1 207 ? -19.500 1.685 10.575 1.00 86.38 207 ALA A N 1
ATOM 1622 C CA . ALA A 1 207 ? -20.262 2.922 10.442 1.00 86.38 207 ALA A CA 1
ATOM 1623 C C . ALA A 1 207 ? -21.661 2.723 9.837 1.00 86.38 207 ALA A C 1
ATOM 1625 O O . ALA A 1 207 ? -22.565 3.497 10.167 1.00 86.38 207 ALA A O 1
ATOM 1626 N N . ILE A 1 208 ? -21.829 1.711 8.977 1.00 85.44 208 ILE A N 1
ATOM 1627 C CA . ILE A 1 208 ? -23.093 1.374 8.307 1.00 85.44 208 ILE A CA 1
ATOM 1628 C C . ILE A 1 208 ? -23.729 0.154 8.972 1.00 85.44 208 ILE A C 1
ATOM 1630 O O . ILE A 1 208 ? -24.719 0.280 9.686 1.00 85.44 208 ILE A O 1
ATOM 1634 N N . VAL A 1 209 ? -23.111 -1.015 8.807 1.00 75.56 209 VAL A N 1
ATOM 1635 C CA . VAL A 1 209 ? -23.752 -2.312 9.070 1.00 75.56 209 VAL A CA 1
ATOM 1636 C C . VAL A 1 209 ? -24.002 -2.546 10.556 1.00 75.56 209 VAL A C 1
ATOM 1638 O O . VAL A 1 209 ? -25.091 -2.948 10.955 1.00 75.56 209 VAL A O 1
ATOM 1641 N N . LYS A 1 210 ? -23.010 -2.281 11.412 1.00 76.31 210 LYS A N 1
ATOM 1642 C CA . LYS A 1 210 ? -23.162 -2.501 12.856 1.00 76.31 210 LYS A CA 1
ATOM 1643 C C . LYS A 1 210 ? -24.137 -1.512 13.497 1.00 76.31 210 LYS A C 1
ATOM 1645 O O . LYS A 1 210 ? -24.770 -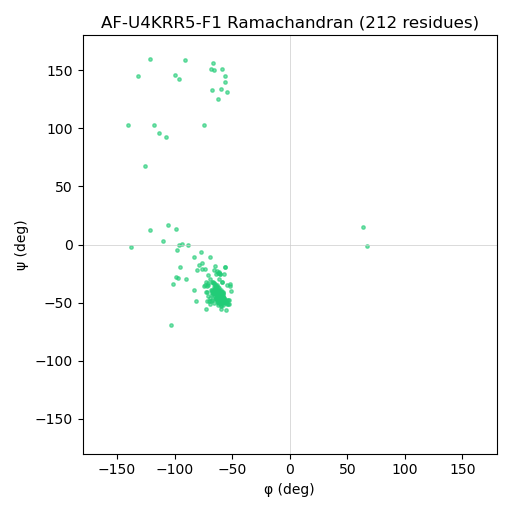1.851 14.489 1.00 76.31 210 LYS A O 1
ATOM 1650 N N . LYS A 1 211 ? -24.255 -0.301 12.943 1.00 65.31 211 LYS A N 1
ATOM 1651 C CA . LYS A 1 211 ? -25.137 0.742 13.478 1.00 65.31 211 LYS A CA 1
ATOM 1652 C C . LYS A 1 211 ? -26.598 0.556 13.059 1.00 65.31 211 LYS A C 1
ATOM 1654 O O . LYS A 1 211 ? -27.463 1.080 13.733 1.00 65.31 211 LYS A O 1
ATOM 1659 N N . GLU A 1 212 ? -26.869 -0.175 11.981 1.00 61.31 212 GLU A N 1
ATOM 1660 C CA . GLU A 1 212 ? -28.237 -0.514 11.554 1.00 61.31 212 GLU A CA 1
ATOM 1661 C C . GLU A 1 212 ? -28.814 -1.733 12.296 1.00 61.31 212 GLU A C 1
ATOM 1663 O O . GLU A 1 212 ? -30.007 -1.996 12.200 1.00 61.31 212 GLU A O 1
ATOM 1668 N N . LYS A 1 213 ? -27.985 -2.463 13.056 1.00 50.53 213 LYS A N 1
ATOM 1669 C CA . LYS A 1 213 ? -28.399 -3.587 13.916 1.00 50.53 213 LYS A CA 1
ATOM 1670 C C . LYS A 1 213 ? -28.683 -3.190 15.376 1.00 50.53 213 LYS A C 1
ATOM 1672 O O . LYS A 1 213 ? -28.965 -4.075 16.180 1.00 50.53 213 LYS A O 1
ATOM 1677 N N . ILE A 1 214 ? -28.541 -1.909 15.722 1.00 47.75 214 ILE A N 1
ATOM 1678 C CA . ILE A 1 214 ? -28.802 -1.327 17.052 1.00 47.75 214 ILE A CA 1
ATOM 1679 C C . ILE A 1 214 ? -29.893 -0.280 16.876 1.00 47.75 214 ILE A C 1
ATOM 1681 O O . ILE A 1 214 ? -30.826 -0.276 17.701 1.00 47.75 214 ILE A O 1
#

Sequence (214 aa):
MTKNKIIGYLGLTGLFAFIFYLLHDVIGGLNYPNYNWLKQAISDLTSSSAPSKSIADIYVIIYGILTLICCLVLCLYFKKKNDKLTKIGVYIWSVMNLINVIGYNLFPLEEAGNTSTSFKSTMHLIVTGIVVLLSIISLVVLIIGGYKNRMYKLITNISIITISLMIFGAIGTSLLPKSIFGLVERFSAYSAVLFTLFLGIYIFYQAIVKKEKI

InterPro domains:
  IPR009339 Protein of unknown function DUF998 [PF06197] (17-200)

Radius of gyration: 17.68 Å; Cα contacts (8 Å, |Δi|>4): 337; chains: 1; bounding box: 51×30×49 Å